Protein AF-A0A975DMG8-F1 (afdb_monomer_lite)

Structure (mmCIF, N/CA/C/O backbone):
data_AF-A0A975DMG8-F1
#
_entry.id   AF-A0A975DMG8-F1
#
loop_
_atom_site.group_PDB
_atom_site.id
_atom_site.type_symbol
_atom_site.label_atom_id
_atom_site.label_alt_id
_atom_site.label_comp_id
_atom_site.label_asym_id
_atom_site.label_entity_id
_atom_site.label_seq_id
_atom_site.pdbx_PDB_ins_code
_atom_site.Cartn_x
_atom_site.Cartn_y
_atom_site.Cartn_z
_atom_site.occupancy
_atom_site.B_iso_or_equiv
_atom_site.auth_seq_id
_atom_site.auth_comp_id
_atom_site.auth_asym_id
_atom_site.auth_atom_id
_atom_site.pdbx_PDB_model_num
ATOM 1 N N . MET A 1 1 ? -19.035 12.990 14.690 1.00 68.75 1 MET A N 1
ATOM 2 C CA . MET A 1 1 ? -18.074 13.592 13.744 1.00 68.75 1 MET A CA 1
ATOM 3 C C . MET A 1 1 ? -16.748 12.873 13.895 1.00 68.75 1 MET A C 1
ATOM 5 O O . MET A 1 1 ? -16.087 13.055 14.914 1.00 68.75 1 MET A O 1
ATOM 9 N N . VAL A 1 2 ? -16.403 12.031 12.921 1.00 85.56 2 VAL A N 1
ATOM 10 C CA . VAL A 1 2 ? -15.092 11.372 12.840 1.00 85.56 2 VAL A CA 1
ATOM 11 C C . VAL A 1 2 ? -14.026 12.427 12.537 1.00 85.56 2 VAL A C 1
ATOM 13 O O . VAL A 1 2 ? -14.231 13.295 11.691 1.00 85.56 2 VAL A O 1
ATOM 16 N N . LYS A 1 3 ? -12.895 12.379 13.245 1.00 90.50 3 LYS A N 1
ATOM 17 C CA . LYS A 1 3 ? -11.729 13.229 12.977 1.00 90.50 3 LYS A CA 1
ATOM 18 C C . LYS A 1 3 ? -10.573 12.346 12.541 1.00 90.50 3 LYS A C 1
ATOM 20 O O . LYS A 1 3 ? -10.262 11.364 13.208 1.00 90.50 3 LYS A O 1
ATOM 25 N N . LEU A 1 4 ? -9.938 12.707 11.434 1.00 91.50 4 LEU A N 1
ATOM 26 C CA .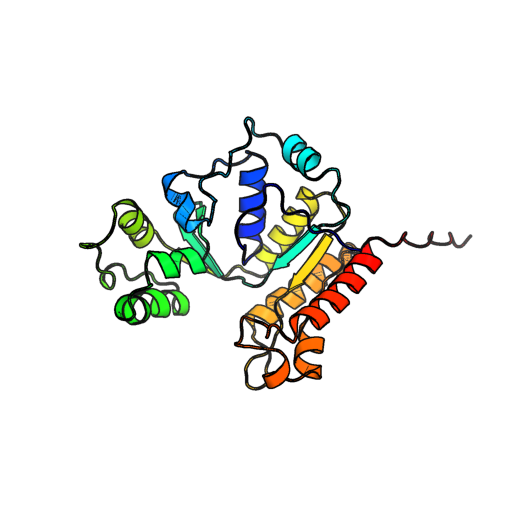 LEU A 1 4 ? -8.783 11.984 10.926 1.00 91.50 4 LEU A CA 1
ATOM 27 C C . LEU A 1 4 ? -7.541 12.328 11.758 1.00 91.50 4 LEU A C 1
ATOM 29 O O . LEU A 1 4 ? -7.208 13.500 11.924 1.00 91.50 4 LEU A O 1
ATOM 33 N N . ASN A 1 5 ? -6.846 11.304 12.250 1.00 91.00 5 ASN A N 1
ATOM 34 C CA . ASN A 1 5 ? -5.568 11.445 12.938 1.00 91.00 5 ASN A CA 1
ATOM 35 C C . ASN A 1 5 ? -4.454 10.791 12.111 1.00 91.00 5 ASN A C 1
ATOM 37 O O . ASN A 1 5 ? -4.237 9.586 12.196 1.00 91.00 5 ASN A O 1
ATOM 41 N N . GLN A 1 6 ? -3.755 11.594 11.307 1.00 86.69 6 GLN A N 1
ATOM 42 C CA . GLN A 1 6 ? -2.641 11.124 10.475 1.00 86.69 6 GLN A CA 1
ATOM 43 C C . GLN A 1 6 ? -1.253 11.357 11.093 1.00 86.69 6 GLN A C 1
ATOM 45 O O . GLN A 1 6 ? -0.293 10.840 10.537 1.00 86.69 6 GLN A O 1
ATOM 50 N N . LYS A 1 7 ? -1.141 12.067 12.234 1.00 85.31 7 LYS A N 1
ATOM 51 C CA . LYS A 1 7 ? 0.108 12.467 12.934 1.00 85.31 7 LYS A CA 1
ATOM 52 C C . LYS A 1 7 ? 1.407 12.115 12.184 1.00 85.31 7 LYS A C 1
ATOM 54 O O . LYS A 1 7 ? 1.764 12.811 11.245 1.00 85.31 7 LYS A O 1
ATOM 59 N N . ASN A 1 8 ? 2.111 11.061 12.600 1.00 84.75 8 ASN A N 1
ATOM 60 C CA . ASN A 1 8 ? 3.416 10.679 12.051 1.00 84.75 8 ASN A CA 1
ATOM 61 C C . ASN A 1 8 ? 3.330 9.547 11.006 1.00 84.75 8 ASN A C 1
ATOM 63 O O . ASN A 1 8 ? 4.354 8.960 10.656 1.00 84.75 8 ASN A O 1
ATOM 67 N N . ILE A 1 9 ? 2.120 9.205 10.546 1.00 88.81 9 ILE A N 1
ATOM 68 C CA . ILE A 1 9 ? 1.895 8.276 9.431 1.00 88.81 9 ILE A CA 1
ATOM 69 C C . ILE A 1 9 ? 2.142 9.037 8.126 1.00 88.81 9 ILE A C 1
ATOM 71 O O . ILE A 1 9 ? 1.723 10.182 7.981 1.00 88.81 9 ILE A O 1
ATOM 75 N N . PHE A 1 10 ? 2.826 8.415 7.168 1.00 87.19 10 PHE A N 1
ATOM 76 C CA . PHE A 1 10 ? 3.222 9.068 5.920 1.00 87.19 10 PHE A CA 1
ATOM 77 C C . PHE A 1 10 ? 2.962 8.219 4.675 1.00 87.19 10 PHE A C 1
ATOM 79 O O . PHE A 1 10 ? 3.119 7.003 4.670 1.00 87.19 10 PHE A O 1
ATOM 86 N N . GLY A 1 11 ? 2.620 8.875 3.573 1.00 81.19 11 GLY A N 1
ATOM 87 C CA . GLY A 1 11 ? 2.353 8.199 2.308 1.00 81.19 11 GLY A CA 1
ATOM 88 C C . GLY A 1 11 ? 1.197 7.194 2.358 1.00 81.19 11 GLY A C 1
ATOM 89 O O . GLY A 1 11 ? 0.426 7.146 3.313 1.00 81.19 11 GLY A O 1
ATOM 90 N N . TYR A 1 12 ? 1.082 6.401 1.292 1.00 83.88 12 TYR A N 1
ATOM 91 C CA . TYR A 1 12 ? 0.020 5.413 1.107 1.00 83.88 12 TYR A CA 1
ATOM 92 C C . TYR A 1 12 ? 0.637 4.022 1.022 1.00 83.88 12 TYR A C 1
ATOM 94 O O . TYR A 1 12 ? 1.494 3.763 0.175 1.00 83.88 12 TYR A O 1
ATOM 102 N N . THR A 1 13 ? 0.235 3.136 1.923 1.00 89.81 13 THR A N 1
ATOM 103 C CA . THR A 1 13 ? 0.665 1.735 1.915 1.00 89.81 13 THR A CA 1
ATOM 104 C C . THR A 1 13 ? -0.344 0.899 1.138 1.00 89.81 13 THR A C 1
ATOM 106 O O . THR A 1 13 ? -1.532 1.205 1.146 1.00 89.81 13 THR A O 1
ATOM 109 N N . HIS A 1 14 ? 0.123 -0.135 0.436 1.00 90.81 14 HIS A N 1
ATOM 110 C CA . HIS A 1 14 ? -0.747 -0.928 -0.449 1.00 90.81 14 HIS A CA 1
ATOM 111 C C . HIS A 1 14 ? -1.004 -2.342 0.080 1.00 90.81 14 HIS A C 1
ATOM 113 O O . HIS A 1 14 ? -2.037 -2.943 -0.203 1.00 90.81 14 HIS A O 1
ATOM 119 N N . TYR A 1 15 ? -0.067 -2.907 0.840 1.00 93.94 15 TYR A N 1
ATOM 120 C CA . TYR A 1 15 ? -0.142 -4.283 1.333 1.00 93.94 15 TYR A CA 1
ATOM 121 C C . TYR A 1 15 ? 0.280 -4.384 2.797 1.00 93.94 15 TYR A C 1
ATOM 123 O O . TYR A 1 15 ? 0.986 -3.528 3.334 1.00 93.94 15 TYR A O 1
ATOM 131 N N . ALA A 1 16 ? -0.124 -5.475 3.451 1.00 96.06 16 ALA A N 1
ATOM 132 C CA . ALA A 1 16 ? 0.001 -5.631 4.900 1.00 96.06 16 ALA A CA 1
ATOM 133 C C . ALA A 1 16 ? 1.449 -5.513 5.416 1.00 96.06 16 ALA A C 1
ATOM 135 O O . ALA A 1 16 ? 1.688 -4.948 6.484 1.00 96.06 16 ALA A O 1
ATOM 136 N N . LYS A 1 17 ? 2.445 -6.000 4.663 1.00 96.12 17 LYS A N 1
ATOM 137 C CA . LYS A 1 17 ? 3.851 -5.855 5.075 1.00 96.12 17 LYS A CA 1
ATOM 138 C C . LYS A 1 17 ? 4.358 -4.416 4.998 1.00 96.12 17 LYS A C 1
ATOM 140 O O . LYS A 1 17 ? 5.181 -4.037 5.825 1.00 96.12 17 LYS A O 1
ATOM 145 N N . GLU A 1 18 ? 3.888 -3.630 4.032 1.00 95.69 18 GLU A N 1
ATOM 146 C CA . GLU A 1 18 ? 4.220 -2.206 3.911 1.00 95.69 18 GLU A CA 1
ATOM 147 C C . GLU A 1 18 ? 3.684 -1.417 5.111 1.00 95.69 18 GLU A C 1
ATOM 149 O O . GLU A 1 18 ? 4.422 -0.638 5.715 1.00 95.69 18 GLU A O 1
ATOM 154 N N . ILE A 1 19 ? 2.440 -1.704 5.512 1.00 95.69 19 ILE A N 1
ATOM 155 C CA . ILE A 1 19 ? 1.804 -1.157 6.721 1.00 95.69 19 ILE A CA 1
ATOM 156 C C . ILE A 1 19 ? 2.650 -1.482 7.953 1.00 95.69 19 ILE A C 1
ATOM 158 O O . ILE A 1 19 ? 3.040 -0.596 8.712 1.00 95.69 19 ILE A O 1
ATOM 162 N N . TYR A 1 20 ? 3.000 -2.759 8.133 1.00 95.81 20 TYR A N 1
ATOM 163 C CA . TYR A 1 20 ? 3.804 -3.168 9.279 1.00 95.81 20 TYR A CA 1
ATOM 164 C C . TYR A 1 20 ? 5.212 -2.554 9.248 1.00 95.81 20 TYR A C 1
ATOM 166 O O . TYR A 1 20 ? 5.722 -2.132 10.280 1.00 95.81 20 TYR A O 1
ATOM 174 N N . GLN A 1 21 ? 5.841 -2.434 8.075 1.00 95.81 21 GLN A N 1
ATOM 175 C CA . GLN A 1 21 ? 7.121 -1.736 7.939 1.00 95.81 21 GLN A CA 1
ATOM 176 C C . GLN A 1 21 ? 7.013 -0.274 8.386 1.00 95.81 21 GLN A C 1
ATOM 178 O O . GLN A 1 21 ? 7.898 0.209 9.091 1.00 95.81 21 GLN A O 1
ATOM 183 N N . GLN A 1 22 ? 5.938 0.419 8.015 1.00 94.44 22 GLN A N 1
ATOM 184 C CA . GLN A 1 22 ? 5.704 1.783 8.467 1.00 94.44 22 GLN A CA 1
ATOM 185 C C . GLN A 1 22 ? 5.569 1.866 9.990 1.00 94.44 22 GLN A C 1
ATOM 187 O O . GLN A 1 22 ? 6.144 2.764 10.598 1.00 94.44 22 GLN A O 1
ATOM 192 N N . PHE A 1 23 ? 4.898 0.911 10.631 1.00 93.31 23 PHE A N 1
ATOM 193 C CA . PHE A 1 23 ? 4.837 0.852 12.093 1.00 93.31 23 PHE A CA 1
ATOM 194 C C . PHE A 1 23 ? 6.219 0.706 12.735 1.00 93.31 23 PHE A C 1
ATOM 196 O O . PHE A 1 23 ? 6.506 1.342 13.750 1.00 93.31 23 PHE A O 1
ATOM 203 N N . LEU A 1 24 ? 7.112 -0.073 12.120 1.00 93.44 24 LEU A N 1
ATOM 204 C CA . LEU A 1 24 ? 8.497 -0.189 12.580 1.00 93.44 24 LEU A CA 1
ATOM 205 C C . LEU A 1 24 ? 9.283 1.117 12.396 1.00 93.44 24 LEU A C 1
ATOM 207 O O . LEU A 1 24 ? 10.107 1.447 13.243 1.00 93.44 24 LEU A O 1
ATOM 211 N N . PHE A 1 25 ? 9.016 1.875 11.330 1.00 94.06 25 PHE A N 1
ATOM 212 C CA . PHE A 1 25 ? 9.622 3.192 11.119 1.00 94.06 25 PHE A CA 1
ATOM 213 C C . PHE A 1 25 ? 9.123 4.227 12.131 1.00 94.06 25 PHE A C 1
ATOM 215 O O . PHE A 1 25 ? 9.921 4.949 12.723 1.00 94.06 25 PHE A O 1
ATOM 222 N N . VAL A 1 26 ? 7.811 4.276 12.370 1.00 92.19 26 VAL A N 1
ATOM 223 C CA . VAL A 1 26 ? 7.183 5.243 13.284 1.00 92.19 26 VAL A CA 1
ATOM 224 C C . VAL A 1 26 ? 7.492 4.933 14.750 1.00 92.19 26 VAL A C 1
ATOM 226 O O . VAL A 1 26 ? 7.586 5.856 15.552 1.00 92.19 26 VAL A O 1
ATOM 229 N N . SER A 1 27 ? 7.688 3.661 15.108 1.00 92.00 27 SER A N 1
ATOM 230 C CA . SER A 1 27 ? 8.136 3.265 16.455 1.00 92.00 27 SER A CA 1
ATOM 231 C C . SER A 1 27 ? 9.655 3.331 16.648 1.00 92.00 27 SER A C 1
ATOM 233 O O . SER A 1 27 ? 10.134 3.120 17.756 1.00 92.00 27 SER A O 1
ATOM 235 N N . GLY A 1 28 ? 10.432 3.564 15.585 1.00 92.00 28 GLY A N 1
ATOM 236 C CA . GLY A 1 28 ? 11.897 3.573 15.636 1.00 92.00 28 GLY A CA 1
ATOM 237 C C . GLY A 1 28 ? 12.532 2.184 15.698 1.00 92.00 28 GLY A C 1
ATOM 238 O O . GLY A 1 28 ? 13.749 2.070 15.575 1.00 92.00 28 GLY A O 1
ATOM 239 N N . ALA A 1 29 ? 11.729 1.117 15.803 1.00 92.56 29 ALA A N 1
ATOM 240 C CA . ALA A 1 29 ? 12.187 -0.274 15.775 1.00 92.56 29 ALA A CA 1
ATOM 241 C C . ALA A 1 29 ? 12.962 -0.625 14.493 1.00 92.56 29 ALA A C 1
ATOM 243 O O . ALA A 1 29 ? 13.724 -1.594 14.456 1.00 92.56 29 ALA A O 1
ATOM 244 N N . ARG A 1 30 ? 12.774 0.161 13.430 1.00 92.56 30 ARG A N 1
ATOM 245 C CA . ARG A 1 30 ? 13.578 0.109 12.216 1.00 92.56 30 ARG A CA 1
ATOM 246 C C . ARG A 1 30 ? 13.910 1.531 11.751 1.00 92.56 30 ARG A C 1
ATOM 248 O O . ARG A 1 30 ? 12.996 2.341 11.639 1.00 92.56 30 ARG A O 1
ATOM 255 N N . PRO A 1 31 ? 15.169 1.843 11.401 1.00 92.44 31 PRO A N 1
ATOM 256 C CA . PRO A 1 31 ? 15.496 3.135 10.811 1.00 92.44 31 PRO A CA 1
ATOM 257 C C . PRO A 1 31 ? 14.988 3.223 9.366 1.00 92.44 31 PRO A C 1
ATOM 259 O O . PRO A 1 31 ? 15.061 2.249 8.608 1.00 92.44 31 PRO A O 1
ATOM 262 N N . VAL A 1 32 ? 14.525 4.410 8.969 1.00 93.69 32 VAL A N 1
ATOM 263 C CA . VAL A 1 32 ? 14.234 4.737 7.567 1.00 93.69 32 VAL A CA 1
ATOM 264 C C . VAL A 1 32 ? 15.556 5.044 6.857 1.00 93.69 32 VAL A C 1
ATOM 266 O O . VAL A 1 32 ? 16.252 5.974 7.264 1.00 93.69 32 VAL A O 1
ATOM 269 N N . PRO A 1 33 ? 15.939 4.313 5.795 1.00 94.31 33 PRO A N 1
ATOM 270 C CA . PRO A 1 33 ? 17.152 4.641 5.056 1.00 94.31 33 PRO A CA 1
ATOM 271 C C . PRO A 1 33 ? 16.971 5.963 4.304 1.00 94.31 33 PRO A C 1
ATOM 273 O O . PRO A 1 33 ? 16.147 6.039 3.395 1.00 94.31 33 PRO A O 1
ATOM 276 N N . GLU A 1 34 ? 17.761 6.983 4.649 1.00 93.50 34 GLU A N 1
ATOM 277 C CA . GLU A 1 34 ? 17.594 8.358 4.144 1.00 93.50 34 GLU A CA 1
ATOM 278 C C . GLU A 1 34 ? 17.522 8.422 2.610 1.00 93.50 34 GLU A C 1
ATOM 280 O O . GLU A 1 34 ? 16.590 8.977 2.035 1.00 93.50 34 GLU A O 1
ATOM 285 N N . ARG A 1 35 ? 18.443 7.729 1.931 1.00 95.44 35 ARG A N 1
ATOM 286 C CA . ARG A 1 35 ? 18.494 7.656 0.462 1.00 95.44 35 ARG A CA 1
ATOM 287 C C . ARG A 1 35 ? 17.271 6.997 -0.189 1.00 95.44 35 ARG A C 1
ATOM 289 O O . ARG A 1 35 ? 17.069 7.156 -1.383 1.00 95.44 35 ARG A O 1
ATOM 296 N N . LEU A 1 36 ? 16.488 6.219 0.564 1.00 96.44 36 LEU A N 1
ATOM 297 C CA . LEU A 1 36 ? 15.292 5.534 0.064 1.00 96.44 36 LEU A CA 1
ATOM 298 C C . LEU A 1 36 ? 13.996 6.281 0.397 1.00 96.44 36 LEU A C 1
ATOM 300 O O . LEU A 1 36 ? 12.931 5.847 -0.035 1.00 96.44 36 LEU A O 1
ATOM 304 N N . ARG A 1 37 ? 14.051 7.405 1.123 1.00 95.31 37 ARG A N 1
ATOM 305 C CA . ARG A 1 37 ? 12.860 8.197 1.478 1.00 95.31 37 ARG A CA 1
ATOM 306 C C . ARG A 1 37 ? 11.963 8.544 0.283 1.00 95.31 37 ARG A C 1
ATOM 308 O O . ARG A 1 37 ? 10.752 8.379 0.436 1.00 95.31 37 ARG A O 1
ATOM 315 N N . PRO A 1 38 ? 12.489 8.905 -0.908 1.00 94.88 38 PRO A N 1
ATOM 316 C CA . PRO A 1 38 ? 11.650 9.148 -2.085 1.00 94.88 38 PRO A CA 1
ATOM 317 C C . PRO A 1 38 ? 10.831 7.926 -2.530 1.00 94.88 38 PRO A C 1
ATOM 319 O O . PRO A 1 38 ? 9.682 8.070 -2.948 1.00 94.88 38 PRO A O 1
ATOM 322 N N . PHE A 1 39 ? 11.393 6.719 -2.399 1.00 96.31 39 PHE A N 1
ATOM 323 C CA . PHE A 1 39 ? 10.738 5.450 -2.741 1.00 96.31 39 PHE A CA 1
ATOM 324 C C . PHE A 1 39 ? 9.742 4.968 -1.678 1.00 96.31 39 PHE A C 1
ATOM 326 O O . PHE A 1 39 ? 8.903 4.114 -1.952 1.00 96.31 39 PHE A O 1
ATOM 333 N N . LEU A 1 40 ? 9.850 5.498 -0.460 1.00 95.25 40 LEU A N 1
ATOM 334 C CA . LEU A 1 40 ? 8.984 5.193 0.681 1.00 95.25 40 LEU A CA 1
ATOM 335 C C . LEU A 1 40 ? 7.905 6.267 0.906 1.00 95.25 40 LEU A C 1
ATOM 337 O O . LEU A 1 40 ? 7.115 6.138 1.838 1.00 95.25 40 LEU A O 1
ATOM 341 N N . ASN A 1 41 ? 7.910 7.333 0.091 1.00 93.69 41 ASN A N 1
ATOM 342 C CA . ASN A 1 41 ? 7.092 8.539 0.254 1.00 93.69 41 ASN A CA 1
ATOM 343 C C . ASN A 1 41 ? 7.172 9.126 1.670 1.00 93.69 41 ASN A C 1
ATOM 345 O O . ASN A 1 41 ? 6.166 9.506 2.267 1.00 93.69 41 ASN A O 1
ATOM 349 N N . VAL A 1 42 ? 8.385 9.155 2.227 1.00 93.69 42 VAL A N 1
ATOM 350 C CA . VAL A 1 42 ? 8.654 9.773 3.527 1.00 93.69 42 VAL A CA 1
ATOM 351 C C . VAL A 1 42 ? 8.874 11.273 3.290 1.00 93.69 42 VAL A C 1
ATOM 353 O O . VAL A 1 42 ? 9.841 11.624 2.605 1.00 93.69 42 VAL A O 1
ATOM 356 N N . PRO A 1 43 ? 8.042 12.170 3.854 1.00 90.50 43 PRO A N 1
ATOM 357 C CA . PRO A 1 43 ? 8.200 13.612 3.706 1.00 90.50 43 PRO A CA 1
ATOM 358 C C . PRO A 1 43 ? 9.575 14.090 4.174 1.00 90.50 43 PRO A C 1
ATOM 360 O O . PRO A 1 43 ? 10.141 13.543 5.123 1.00 90.50 43 PRO A O 1
ATOM 363 N N . SER A 1 44 ? 10.109 15.142 3.554 1.00 89.25 44 SER A N 1
ATOM 364 C CA . SER A 1 44 ? 11.406 15.719 3.941 1.00 89.25 44 SER A CA 1
ATOM 365 C C . SER A 1 44 ? 11.410 16.274 5.370 1.00 89.25 44 SER A C 1
ATOM 367 O O . SER A 1 44 ? 12.438 16.246 6.036 1.00 89.25 44 SER A O 1
ATOM 369 N N . ASN A 1 45 ? 10.255 16.725 5.864 1.00 88.50 45 ASN A N 1
ATOM 370 C CA . ASN A 1 45 ? 10.060 17.207 7.230 1.00 88.50 45 ASN A CA 1
ATOM 371 C C . ASN A 1 45 ? 9.684 16.101 8.233 1.00 88.50 45 ASN A C 1
ATOM 373 O O . ASN A 1 45 ? 9.452 16.410 9.400 1.00 88.50 45 ASN A O 1
ATOM 377 N N . TRP A 1 46 ? 9.593 14.835 7.808 1.00 91.50 46 TRP A N 1
ATOM 378 C CA . TRP A 1 46 ? 9.361 13.728 8.734 1.00 91.50 46 TRP A CA 1
ATOM 379 C C . TRP A 1 46 ? 10.594 13.516 9.614 1.00 91.50 46 TRP A C 1
ATOM 381 O O . TRP A 1 46 ? 11.723 13.438 9.115 1.00 91.50 46 TRP A O 1
ATOM 391 N N . VAL A 1 47 ? 10.372 13.406 10.919 1.00 84.31 47 VAL A N 1
ATOM 392 C CA . VAL A 1 47 ? 11.432 13.243 11.912 1.00 84.31 47 VAL A CA 1
ATOM 393 C C . VAL A 1 47 ? 11.338 11.839 12.486 1.00 84.31 47 VAL A C 1
ATOM 395 O O . VAL A 1 47 ? 10.277 11.414 12.948 1.00 84.31 47 VAL A O 1
ATOM 398 N N . ALA A 1 48 ? 12.460 11.122 12.441 1.00 84.31 48 ALA A N 1
ATOM 399 C CA . ALA A 1 48 ? 12.554 9.814 13.063 1.00 84.31 48 ALA A CA 1
ATOM 400 C C . ALA A 1 48 ? 12.355 9.936 14.580 1.00 84.31 48 ALA A C 1
ATOM 402 O O . ALA A 1 48 ? 12.827 10.908 15.179 1.00 84.31 48 ALA A O 1
ATOM 403 N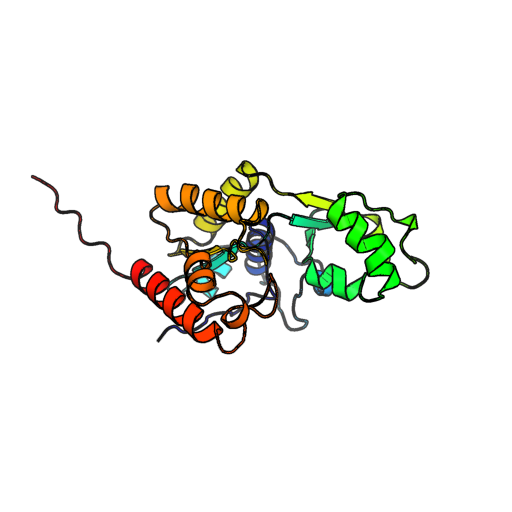 N . PRO A 1 49 ? 11.684 8.965 15.217 1.00 84.94 49 PRO A N 1
ATOM 404 C CA . PRO A 1 49 ? 11.619 8.931 16.668 1.00 84.94 49 PRO A CA 1
ATOM 405 C C . PRO A 1 49 ? 13.042 8.834 17.250 1.00 84.94 49 PRO A C 1
ATOM 407 O O . PRO A 1 49 ? 13.903 8.178 16.656 1.00 84.94 49 PRO A O 1
ATOM 410 N N . PRO A 1 50 ? 13.307 9.495 18.39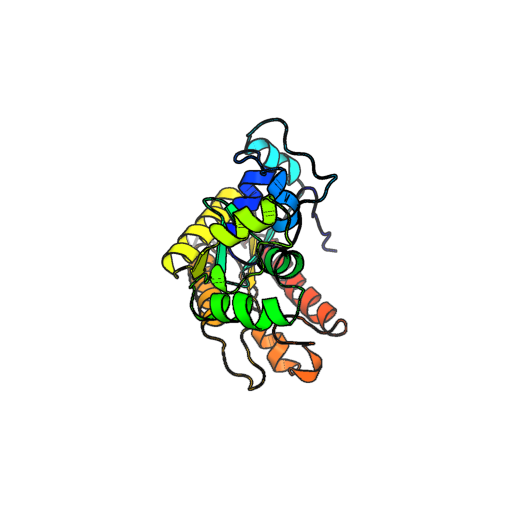0 1.00 76.69 50 PRO A N 1
ATOM 411 C CA . PRO A 1 50 ? 14.649 9.578 18.965 1.00 76.69 50 PRO A CA 1
ATOM 412 C C . PRO A 1 50 ? 15.170 8.219 19.446 1.00 76.69 50 PRO A C 1
ATOM 414 O O . PRO A 1 50 ? 16.371 7.970 19.389 1.00 76.69 50 PRO A O 1
ATOM 417 N N . GLU A 1 51 ? 14.270 7.338 19.886 1.00 81.25 51 GLU A N 1
ATOM 418 C CA . GLU A 1 51 ? 14.586 6.007 20.397 1.00 81.25 51 GLU A CA 1
ATOM 419 C C . GLU A 1 51 ? 13.578 4.977 19.874 1.00 81.25 51 GLU A C 1
ATOM 421 O O . GLU A 1 51 ? 12.435 5.301 19.536 1.00 81.25 51 GLU A O 1
ATOM 426 N N . ALA A 1 52 ? 14.023 3.724 19.790 1.00 82.38 52 ALA A N 1
ATOM 427 C CA . ALA A 1 52 ? 13.237 2.598 19.308 1.00 82.38 52 ALA A CA 1
ATOM 428 C C . ALA A 1 52 ? 12.313 2.051 20.407 1.00 82.38 52 ALA A C 1
ATOM 430 O O . ALA A 1 52 ? 12.526 0.948 20.912 1.00 82.38 52 ALA A O 1
ATOM 431 N N . GLU A 1 53 ? 11.287 2.814 20.777 1.00 83.88 53 GLU A N 1
ATOM 432 C CA . GLU A 1 53 ? 10.329 2.400 21.799 1.00 83.88 53 GLU A CA 1
ATOM 433 C C . GLU A 1 53 ? 8.907 2.255 21.249 1.00 83.88 53 GLU A C 1
ATOM 435 O O . GLU A 1 53 ? 8.284 3.208 20.783 1.00 83.88 53 GLU A O 1
ATOM 440 N N . LEU A 1 54 ? 8.326 1.059 21.383 1.00 86.12 54 LEU A N 1
ATOM 441 C CA . LEU A 1 54 ? 6.923 0.816 21.027 1.00 86.12 54 LEU A CA 1
ATOM 442 C C . LEU A 1 54 ? 5.956 1.710 21.833 1.00 86.12 54 LEU A C 1
ATOM 444 O O . LEU A 1 54 ? 4.921 2.135 21.317 1.00 86.12 54 LEU A O 1
ATOM 448 N N . SER A 1 55 ? 6.322 2.055 23.072 1.00 87.50 55 SER A N 1
ATOM 449 C CA . SER A 1 55 ? 5.605 3.014 23.925 1.00 87.50 55 SER A CA 1
ATOM 450 C C . SER A 1 55 ? 5.403 4.365 23.224 1.00 87.50 55 SER A C 1
ATOM 452 O O . SER A 1 55 ? 4.331 4.957 23.349 1.00 87.50 55 SER A O 1
ATOM 454 N N . HIS A 1 56 ? 6.380 4.819 22.428 1.00 86.38 56 HIS A N 1
ATOM 455 C CA . HIS A 1 56 ? 6.309 6.064 21.669 1.00 86.38 56 HIS A CA 1
ATOM 456 C C . HIS A 1 56 ? 5.174 6.030 20.643 1.00 86.38 56 HIS A C 1
ATOM 458 O O . HIS A 1 56 ? 4.394 6.978 20.553 1.00 86.38 56 HIS A O 1
ATOM 464 N N . PHE A 1 57 ? 5.034 4.919 19.910 1.00 90.81 57 PHE A N 1
ATOM 465 C CA . PHE A 1 57 ? 3.931 4.737 18.967 1.00 90.81 57 PHE A CA 1
ATOM 466 C C . PHE A 1 57 ? 2.580 4.812 19.690 1.00 90.81 57 PHE A C 1
ATOM 468 O O . PHE A 1 57 ? 1.699 5.575 19.292 1.00 90.81 57 PHE A O 1
ATOM 475 N N . HIS A 1 58 ? 2.416 4.073 20.790 1.00 91.25 58 HIS A N 1
ATOM 476 C CA . HIS A 1 58 ? 1.155 4.078 21.537 1.00 91.25 58 HIS A CA 1
ATOM 477 C C . HIS A 1 58 ? 0.844 5.440 22.169 1.00 91.25 58 HIS A C 1
ATOM 479 O O . HIS A 1 58 ? -0.317 5.849 22.184 1.00 91.25 58 HIS A O 1
ATOM 485 N N . ALA A 1 59 ? 1.857 6.173 22.637 1.00 90.62 59 ALA A N 1
ATOM 486 C CA . ALA A 1 59 ? 1.696 7.530 23.147 1.00 90.62 59 ALA A CA 1
ATOM 487 C C . ALA A 1 59 ? 1.245 8.499 22.042 1.00 90.62 59 ALA A C 1
ATOM 489 O O . ALA A 1 59 ? 0.310 9.280 22.249 1.00 90.62 59 ALA A O 1
ATOM 490 N N . LEU A 1 60 ? 1.850 8.406 20.851 1.00 90.81 60 LEU A N 1
ATOM 491 C CA . LEU A 1 60 ? 1.515 9.234 19.691 1.00 90.81 60 LEU A CA 1
ATOM 492 C C . LEU A 1 60 ? 0.044 9.077 19.273 1.00 90.81 60 LEU A C 1
ATOM 494 O O . LEU A 1 60 ? -0.608 10.064 18.924 1.00 90.81 60 LEU A O 1
ATOM 498 N N . PHE A 1 61 ? -0.487 7.857 19.357 1.00 93.38 61 PHE A N 1
ATOM 499 C CA . PHE A 1 61 ? -1.874 7.529 19.015 1.00 93.38 61 PHE A CA 1
ATOM 500 C C . PHE A 1 61 ? -2.757 7.284 20.246 1.00 93.38 61 PHE A C 1
ATOM 502 O O . PHE A 1 61 ? -3.778 6.603 20.150 1.00 93.38 61 PHE A O 1
ATOM 509 N N . SER A 1 62 ? -2.399 7.825 21.413 1.00 93.75 62 SER A N 1
ATOM 510 C CA . SER A 1 62 ? -3.142 7.613 22.667 1.00 93.75 62 SER A CA 1
ATOM 511 C C . SER A 1 62 ? -4.595 8.094 22.585 1.00 93.75 62 SER A C 1
ATOM 513 O O . SER A 1 62 ? -5.494 7.386 23.033 1.00 93.75 62 SER A O 1
ATOM 515 N N . ASP A 1 63 ? -4.820 9.210 21.896 1.00 93.75 63 ASP A N 1
ATOM 516 C CA . ASP A 1 63 ? -6.111 9.842 21.590 1.00 93.75 63 ASP A CA 1
ATOM 517 C C . ASP A 1 63 ? -6.852 9.236 20.384 1.00 93.75 63 ASP A C 1
ATOM 519 O O . ASP A 1 63 ? -7.878 9.756 19.961 1.00 93.75 63 ASP A O 1
ATOM 523 N N . THR A 1 64 ? -6.324 8.165 19.787 1.00 95.31 64 THR A N 1
ATOM 524 C CA . THR A 1 64 ? -6.964 7.482 18.652 1.00 95.31 64 THR A CA 1
ATOM 525 C C . THR A 1 64 ? -7.918 6.408 19.152 1.00 95.31 64 THR A C 1
ATOM 527 O O . THR A 1 64 ? -7.479 5.461 19.805 1.00 95.31 64 THR A O 1
ATOM 530 N N . ASP A 1 65 ? -9.201 6.528 18.823 1.00 95.31 65 ASP A N 1
ATOM 531 C CA . ASP A 1 65 ? -10.231 5.571 19.252 1.00 95.31 65 ASP A CA 1
ATOM 532 C C . ASP A 1 65 ? -10.248 4.293 18.398 1.00 95.31 65 ASP A C 1
ATOM 534 O O . ASP A 1 65 ? -10.516 3.200 18.893 1.00 95.31 65 ASP A O 1
ATOM 538 N N . VAL A 1 66 ? -9.951 4.425 17.102 1.00 95.44 66 VAL A N 1
ATOM 539 C CA . VAL A 1 66 ? -9.979 3.335 16.120 1.00 95.44 66 VAL A CA 1
ATOM 540 C C . VAL A 1 66 ? -8.928 3.566 15.038 1.00 95.44 66 VAL A C 1
ATOM 542 O O . VAL A 1 66 ? -8.717 4.695 14.597 1.00 95.44 66 VAL A O 1
ATOM 545 N N . PHE A 1 67 ? -8.295 2.491 14.576 1.00 95.81 67 PHE A N 1
ATOM 546 C CA . PHE A 1 67 ? -7.467 2.506 13.373 1.00 95.81 67 PHE A CA 1
ATOM 547 C C . PHE A 1 67 ? -8.258 2.014 12.164 1.00 95.81 67 PHE A C 1
ATOM 549 O O . PHE A 1 67 ? -8.928 0.985 12.226 1.00 95.81 67 PHE A O 1
ATOM 556 N N . VAL A 1 68 ? -8.125 2.717 11.043 1.00 95.69 68 VAL A N 1
ATOM 557 C CA . VAL A 1 68 ? -8.594 2.248 9.737 1.00 95.69 68 VAL A CA 1
ATOM 558 C C . VAL A 1 68 ? -7.371 1.789 8.955 1.00 95.69 68 VAL A C 1
ATOM 560 O O . VAL A 1 68 ? -6.440 2.567 8.760 1.00 95.69 68 VAL A O 1
ATOM 563 N N . VAL A 1 69 ? -7.347 0.517 8.562 1.00 96.44 69 VAL A N 1
ATOM 564 C CA . VAL A 1 69 ? -6.187 -0.108 7.917 1.00 96.44 69 VAL A CA 1
ATOM 565 C C . VAL A 1 69 ? -6.604 -0.675 6.571 1.00 96.44 69 VAL A C 1
ATOM 567 O O . VAL A 1 69 ? -7.318 -1.674 6.512 1.00 96.44 69 VAL A O 1
ATOM 570 N N . GLU A 1 70 ? -6.143 -0.058 5.490 1.00 96.19 70 GLU A N 1
ATOM 571 C CA . GLU A 1 70 ? -6.417 -0.530 4.135 1.00 96.19 70 GLU A CA 1
ATOM 572 C C . GLU A 1 70 ? -5.386 -1.570 3.682 1.00 96.19 70 GLU A C 1
ATOM 574 O O . GLU A 1 70 ? -4.182 -1.366 3.814 1.00 96.19 70 GLU A O 1
ATOM 579 N N . VAL A 1 71 ? -5.857 -2.682 3.116 1.00 97.12 71 VAL A N 1
ATOM 580 C CA . VAL A 1 71 ? -5.034 -3.648 2.381 1.00 97.12 71 VAL A CA 1
ATOM 581 C C . VAL A 1 71 ? -5.631 -3.796 0.984 1.00 97.12 71 VAL A C 1
ATOM 583 O O . VAL A 1 71 ? -6.719 -4.348 0.825 1.00 97.12 71 VAL A O 1
ATOM 586 N N . SER A 1 72 ? -4.925 -3.306 -0.033 1.00 94.25 72 SER A N 1
ATOM 587 C CA . SER A 1 72 ? -5.422 -3.212 -1.415 1.00 94.25 72 SER A CA 1
ATOM 588 C C . SER A 1 72 ? -4.604 -4.015 -2.429 1.00 94.25 72 SER A C 1
ATOM 590 O O . SER A 1 72 ? -5.013 -4.168 -3.580 1.00 94.25 72 SER A O 1
ATOM 592 N N . SER A 1 73 ? -3.473 -4.583 -2.007 1.00 95.19 73 SER A N 1
ATOM 593 C CA . SER A 1 73 ? -2.571 -5.370 -2.842 1.00 95.19 73 SER A CA 1
ATOM 594 C C . SER A 1 73 ? -1.928 -6.523 -2.065 1.00 95.19 73 SER A C 1
ATOM 596 O O . SER A 1 73 ? -1.843 -6.513 -0.837 1.00 95.19 73 SER A O 1
ATOM 598 N N . ILE A 1 74 ? -1.440 -7.513 -2.811 1.00 95.94 74 ILE A N 1
ATOM 599 C CA . ILE A 1 74 ? -0.524 -8.572 -2.351 1.00 95.94 74 ILE A CA 1
ATOM 600 C C . ILE A 1 74 ? 0.843 -8.478 -3.039 1.00 95.94 74 ILE A C 1
ATOM 602 O O . ILE A 1 74 ? 1.717 -9.308 -2.805 1.00 95.94 74 ILE A O 1
ATOM 606 N N . ARG A 1 75 ? 1.025 -7.510 -3.940 1.00 95.19 75 ARG A N 1
ATOM 607 C CA . ARG A 1 75 ? 2.251 -7.356 -4.716 1.00 95.19 75 ARG A CA 1
ATOM 608 C C . ARG A 1 75 ? 3.276 -6.571 -3.919 1.00 95.19 75 ARG A C 1
ATOM 610 O O . ARG A 1 75 ? 3.092 -5.387 -3.655 1.00 95.19 75 ARG A O 1
ATOM 617 N N . GLU A 1 76 ? 4.375 -7.232 -3.601 1.00 95.88 76 GLU A N 1
ATOM 618 C CA . GLU A 1 76 ? 5.509 -6.656 -2.900 1.00 95.88 76 GLU A CA 1
ATOM 619 C C . GLU A 1 76 ? 6.538 -6.145 -3.907 1.00 95.88 76 GLU A C 1
ATOM 621 O O . GLU A 1 76 ? 6.935 -6.870 -4.824 1.00 95.88 76 GLU A O 1
ATOM 626 N N . VAL A 1 77 ? 7.008 -4.916 -3.697 1.00 96.75 77 VAL A N 1
ATOM 627 C CA . VAL A 1 77 ? 8.157 -4.355 -4.411 1.00 96.75 77 VAL A CA 1
ATOM 628 C C . VAL A 1 77 ? 9.302 -4.254 -3.417 1.00 96.75 77 VAL A C 1
ATOM 630 O O . VAL A 1 77 ? 9.289 -3.443 -2.494 1.00 96.75 77 VAL A O 1
ATOM 633 N N . VAL A 1 78 ? 10.277 -5.142 -3.562 1.00 97.31 78 VAL A N 1
ATOM 634 C CA . VAL A 1 78 ? 11.304 -5.385 -2.552 1.00 97.31 78 VAL A CA 1
ATOM 635 C C . VAL A 1 78 ? 12.652 -4.912 -3.068 1.00 97.31 78 VAL A C 1
ATOM 637 O O . VAL A 1 78 ? 13.121 -5.352 -4.114 1.00 97.31 78 VAL A O 1
ATOM 640 N N . PHE A 1 79 ? 13.311 -4.060 -2.294 1.00 97.50 79 PHE A N 1
ATOM 641 C CA . PHE A 1 79 ? 14.708 -3.703 -2.475 1.00 97.50 79 PHE A CA 1
ATOM 642 C C . PHE A 1 79 ? 15.509 -4.198 -1.272 1.00 97.50 79 PHE A C 1
ATOM 644 O O . PHE A 1 79 ? 15.429 -3.643 -0.171 1.00 97.50 79 PHE A O 1
ATOM 651 N N . LYS A 1 80 ? 16.293 -5.263 -1.472 1.00 95.38 80 LYS A N 1
ATOM 652 C CA . LYS A 1 80 ? 17.017 -5.957 -0.394 1.00 95.38 80 LYS A CA 1
ATOM 653 C C . LYS A 1 80 ? 16.046 -6.386 0.719 1.00 95.38 80 LYS A C 1
ATOM 655 O O . LYS A 1 80 ? 15.261 -7.305 0.523 1.00 95.38 80 LYS A O 1
ATOM 660 N N . SER A 1 81 ? 16.078 -5.733 1.881 1.00 94.81 81 SER A N 1
ATOM 661 C CA . SER A 1 81 ? 15.168 -6.003 3.004 1.00 94.81 81 SER A CA 1
ATOM 662 C C . SER A 1 81 ? 14.069 -4.947 3.175 1.00 94.81 81 SER A C 1
ATOM 664 O O . SER A 1 81 ? 13.284 -5.038 4.122 1.00 94.81 81 SER A O 1
ATOM 666 N N . ILE A 1 82 ? 14.034 -3.918 2.327 1.00 97.06 82 ILE A N 1
ATOM 667 C CA . ILE A 1 82 ? 13.109 -2.783 2.404 1.00 97.06 82 ILE A CA 1
ATOM 668 C C . ILE A 1 82 ? 11.998 -2.971 1.374 1.00 97.06 82 ILE A C 1
ATOM 670 O O . ILE A 1 82 ? 12.249 -3.319 0.223 1.00 97.06 82 ILE A O 1
ATOM 674 N N . LEU A 1 83 ? 10.771 -2.719 1.803 1.00 97.00 83 LEU A N 1
ATOM 675 C CA . LEU A 1 83 ? 9.585 -2.695 0.962 1.00 97.00 83 LEU A CA 1
ATOM 676 C C . LEU A 1 83 ? 9.404 -1.275 0.427 1.00 97.00 83 LEU A C 1
ATOM 678 O O . LEU A 1 83 ? 9.315 -0.341 1.223 1.00 97.00 83 LEU A O 1
ATOM 682 N N . LEU A 1 84 ? 9.421 -1.108 -0.891 1.00 96.81 84 LEU A N 1
ATOM 683 C CA . LEU A 1 84 ? 9.262 0.180 -1.563 1.00 96.81 84 LEU A CA 1
ATOM 684 C C . LEU A 1 84 ? 7.825 0.339 -2.052 1.00 96.81 84 LEU A C 1
ATOM 686 O O . LEU A 1 84 ? 7.213 -0.634 -2.484 1.00 96.81 84 LEU A O 1
ATOM 690 N N . GLN A 1 85 ? 7.324 1.573 -2.070 1.00 95.56 85 GLN A N 1
ATOM 691 C CA . GLN A 1 85 ? 5.981 1.841 -2.570 1.00 95.56 85 GLN A CA 1
ATOM 692 C C . GLN A 1 85 ? 5.952 1.768 -4.091 1.00 95.56 85 GLN A C 1
ATOM 694 O O . GLN A 1 85 ? 6.622 2.541 -4.779 1.00 95.56 85 GLN A O 1
ATOM 699 N N . ILE A 1 86 ? 5.116 0.874 -4.615 1.00 94.81 86 ILE A N 1
ATOM 700 C CA . ILE A 1 86 ? 5.010 0.590 -6.051 1.00 94.81 86 ILE A CA 1
ATOM 701 C C . ILE A 1 86 ? 4.795 1.851 -6.902 1.00 94.81 86 ILE A C 1
ATOM 703 O O . ILE A 1 86 ? 5.470 2.025 -7.915 1.00 94.81 86 ILE A O 1
ATOM 707 N N . ASN A 1 87 ? 3.944 2.777 -6.448 1.00 93.62 87 ASN A N 1
ATOM 708 C CA . ASN A 1 87 ? 3.668 4.023 -7.166 1.00 93.62 87 ASN A CA 1
ATOM 709 C C . ASN A 1 87 ? 4.887 4.954 -7.195 1.00 93.62 87 ASN A C 1
ATOM 711 O O . ASN A 1 87 ? 5.157 5.573 -8.220 1.00 93.62 87 ASN A O 1
ATOM 715 N N . ARG A 1 88 ? 5.666 5.018 -6.104 1.00 96.12 88 ARG A N 1
ATOM 716 C CA . ARG A 1 88 ? 6.900 5.819 -6.053 1.00 96.12 88 ARG A CA 1
ATOM 717 C C . ARG A 1 88 ? 7.986 5.225 -6.935 1.00 96.12 88 ARG A C 1
ATOM 719 O O . ARG A 1 88 ? 8.678 5.964 -7.621 1.00 96.12 88 ARG A O 1
ATOM 726 N N . VAL A 1 89 ? 8.122 3.900 -6.936 1.00 96.69 89 VAL A N 1
ATOM 727 C CA . VAL A 1 89 ? 9.067 3.198 -7.815 1.00 96.69 89 VAL A CA 1
ATOM 728 C C . VAL A 1 89 ? 8.712 3.453 -9.279 1.00 96.69 89 VAL A C 1
ATOM 730 O O . VAL A 1 89 ? 9.591 3.811 -10.056 1.00 96.69 89 VAL A O 1
ATOM 733 N N . GLN A 1 90 ? 7.431 3.353 -9.645 1.00 96.38 90 GLN A N 1
ATOM 734 C CA . GLN A 1 90 ? 6.978 3.674 -10.997 1.00 96.38 90 GLN A CA 1
ATOM 735 C C . GLN A 1 90 ? 7.245 5.140 -11.364 1.00 96.38 90 GLN A C 1
ATOM 737 O O . GLN A 1 90 ? 7.764 5.404 -12.440 1.00 96.38 90 GLN A O 1
ATOM 742 N N . GLU A 1 91 ? 6.910 6.096 -10.498 1.00 95.94 91 GLU A N 1
ATOM 743 C CA . GLU A 1 91 ? 7.115 7.525 -10.770 1.00 95.94 91 GLU A CA 1
ATOM 744 C C . GLU A 1 91 ? 8.597 7.875 -10.958 1.00 95.94 91 GLU A C 1
ATOM 746 O O . GLU A 1 91 ? 8.958 8.585 -11.898 1.00 95.94 91 GLU A O 1
ATOM 751 N N . LEU A 1 92 ? 9.458 7.360 -10.078 1.00 96.75 92 LEU A N 1
ATOM 752 C CA . LEU A 1 92 ? 10.879 7.700 -10.057 1.00 96.75 92 LEU A CA 1
ATOM 753 C C . LEU A 1 92 ? 11.677 6.970 -11.140 1.00 96.75 92 LEU A C 1
ATOM 755 O O . LEU A 1 92 ? 12.600 7.553 -11.699 1.00 96.75 92 LEU A O 1
ATOM 759 N N . LEU A 1 93 ? 11.335 5.713 -11.443 1.00 97.25 93 LEU A N 1
ATOM 760 C CA . LEU A 1 93 ? 12.128 4.871 -12.349 1.00 97.25 93 LEU A CA 1
ATOM 761 C C . LEU A 1 93 ? 11.456 4.623 -13.701 1.00 97.25 93 LEU A C 1
ATOM 763 O O . LEU A 1 93 ? 12.130 4.279 -14.660 1.00 97.25 93 LEU A O 1
ATOM 767 N N . ALA A 1 94 ? 10.136 4.766 -13.808 1.00 96.81 94 ALA A N 1
ATOM 768 C CA . ALA A 1 94 ? 9.368 4.368 -14.990 1.00 96.81 94 ALA A CA 1
ATOM 769 C C . ALA A 1 94 ? 8.337 5.425 -15.421 1.00 96.81 94 ALA A C 1
ATOM 771 O O . ALA A 1 94 ? 7.269 5.085 -15.934 1.00 96.81 94 ALA A O 1
ATOM 772 N N . SER A 1 95 ? 8.645 6.709 -15.217 1.00 95.62 95 SER A N 1
ATOM 773 C CA . SER A 1 95 ? 7.848 7.823 -15.749 1.00 95.62 95 SER A CA 1
ATOM 774 C C . SER A 1 95 ? 8.014 7.999 -17.261 1.00 95.62 95 SER A C 1
ATOM 776 O O . SER A 1 95 ? 7.086 8.454 -17.929 1.00 95.62 95 SER A O 1
ATOM 778 N N . ASP A 1 96 ? 9.160 7.596 -17.817 1.00 95.62 96 ASP A N 1
ATOM 779 C CA . ASP A 1 96 ? 9.369 7.534 -19.263 1.00 95.62 96 ASP A CA 1
ATOM 780 C C . ASP A 1 96 ? 8.496 6.424 -19.894 1.00 95.62 96 ASP A C 1
ATOM 782 O O . ASP A 1 96 ? 8.564 5.268 -19.457 1.00 95.62 96 ASP A O 1
ATOM 786 N N . PRO A 1 97 ? 7.692 6.719 -20.938 1.00 96.75 97 PRO A N 1
ATOM 787 C CA . PRO A 1 97 ? 6.805 5.733 -21.554 1.00 96.75 97 PRO A CA 1
ATOM 788 C C . PRO A 1 97 ? 7.510 4.492 -22.117 1.00 96.75 97 PRO A C 1
ATOM 790 O O . PRO A 1 97 ? 6.931 3.403 -22.093 1.00 96.75 97 PRO A O 1
ATOM 793 N N . ALA A 1 98 ? 8.741 4.628 -22.620 1.00 96.81 98 ALA A N 1
ATOM 794 C CA . ALA A 1 98 ? 9.506 3.505 -23.144 1.00 96.81 98 ALA A CA 1
ATOM 795 C C . ALA A 1 98 ? 10.013 2.617 -22.002 1.00 96.81 98 ALA A C 1
ATOM 797 O O . ALA A 1 98 ? 9.885 1.396 -22.084 1.00 96.81 98 ALA A O 1
ATOM 798 N N . VAL A 1 99 ? 10.504 3.204 -20.907 1.00 97.31 99 VAL A N 1
ATOM 799 C CA . VAL A 1 99 ? 10.895 2.446 -19.703 1.00 97.31 99 VAL A CA 1
ATOM 800 C C . VAL A 1 99 ? 9.684 1.751 -19.075 1.00 97.31 99 VAL A C 1
ATOM 802 O O . VAL A 1 99 ? 9.745 0.571 -18.717 1.00 97.31 99 VAL A O 1
ATOM 805 N N . LEU A 1 100 ? 8.544 2.443 -19.012 1.00 97.50 100 LEU A N 1
ATOM 806 C CA . LEU A 1 100 ? 7.288 1.886 -18.524 1.00 97.50 100 LEU A CA 1
ATOM 807 C C . LEU A 1 100 ? 6.863 0.646 -19.324 1.00 97.50 100 LEU A C 1
ATOM 809 O O . LEU A 1 100 ? 6.468 -0.370 -18.746 1.00 97.50 100 LEU A O 1
ATOM 813 N N . ALA A 1 101 ? 6.920 0.736 -20.654 1.00 97.56 101 ALA A N 1
ATOM 814 C CA . ALA A 1 101 ? 6.494 -0.327 -21.554 1.00 97.56 101 ALA A CA 1
ATOM 815 C C . ALA A 1 101 ? 7.481 -1.502 -21.615 1.00 97.56 101 ALA A C 1
ATOM 817 O O . ALA A 1 101 ? 7.037 -2.650 -21.641 1.00 97.56 101 ALA A O 1
ATOM 818 N N . ASN A 1 102 ? 8.788 -1.225 -21.622 1.00 97.38 102 ASN A N 1
ATOM 819 C CA . ASN A 1 102 ? 9.820 -2.223 -21.916 1.00 97.38 102 ASN A CA 1
ATOM 820 C C . ASN A 1 102 ? 10.450 -2.857 -20.669 1.00 97.38 102 ASN A C 1
ATOM 822 O O . ASN A 1 102 ? 10.933 -3.980 -20.758 1.00 97.38 102 ASN A O 1
ATOM 826 N N . TRP A 1 103 ? 10.413 -2.188 -19.512 1.00 97.62 103 TRP A N 1
ATOM 827 C CA . TRP A 1 103 ? 10.994 -2.701 -18.265 1.00 97.62 103 TRP A CA 1
ATOM 828 C C . TRP A 1 103 ? 9.938 -2.905 -17.169 1.00 97.62 103 TRP A C 1
ATOM 830 O O . TRP A 1 103 ? 9.731 -4.028 -16.705 1.00 97.62 103 TRP A O 1
ATOM 840 N N . TRP A 1 104 ? 9.193 -1.856 -16.799 1.00 97.62 104 TRP A N 1
ATOM 841 C CA . TRP A 1 104 ? 8.305 -1.901 -15.627 1.00 97.62 104 TRP A CA 1
ATOM 842 C C . TRP A 1 104 ? 7.105 -2.842 -15.791 1.00 97.62 104 TRP A C 1
ATOM 844 O O . TRP A 1 104 ? 6.893 -3.735 -14.969 1.00 97.62 104 TRP A O 1
ATOM 854 N N . LYS A 1 105 ? 6.313 -2.683 -16.862 1.00 96.50 105 LYS A N 1
ATOM 855 C CA . LYS A 1 105 ? 5.138 -3.538 -17.117 1.00 96.50 105 LYS A CA 1
ATOM 856 C C . LYS A 1 105 ? 5.513 -5.022 -17.289 1.00 96.50 105 LYS A C 1
ATOM 858 O O . LYS A 1 105 ? 4.837 -5.862 -16.687 1.00 96.50 105 LYS A O 1
ATOM 863 N N . PRO A 1 106 ? 6.562 -5.390 -18.056 1.00 96.81 106 PRO A N 1
ATOM 864 C CA . PRO A 1 106 ? 7.021 -6.775 -18.137 1.00 96.81 106 PRO A CA 1
ATOM 865 C C . PRO A 1 106 ? 7.446 -7.348 -16.785 1.00 96.81 106 PRO A C 1
ATOM 867 O O . PRO A 1 106 ? 7.031 -8.462 -16.453 1.00 96.81 106 PRO A O 1
ATOM 870 N N . MET A 1 107 ? 8.193 -6.585 -15.982 1.00 96.06 107 MET A N 1
ATOM 871 C CA . MET A 1 107 ? 8.610 -7.008 -14.643 1.00 96.06 107 MET A CA 1
ATOM 872 C C . MET A 1 107 ? 7.406 -7.222 -13.718 1.00 96.06 107 MET A C 1
ATOM 874 O O . MET A 1 107 ? 7.325 -8.248 -13.051 1.00 96.06 107 MET A O 1
ATOM 878 N N . LEU A 1 108 ? 6.413 -6.327 -13.735 1.00 93.94 108 LEU A N 1
ATOM 879 C CA . LEU A 1 108 ? 5.176 -6.485 -12.959 1.00 93.94 108 LEU A CA 1
ATOM 880 C C . LEU A 1 108 ? 4.372 -7.737 -13.325 1.00 93.94 108 LEU A C 1
ATOM 882 O O . LEU A 1 108 ? 3.672 -8.286 -12.477 1.00 93.94 108 LEU A O 1
ATOM 886 N N . ARG A 1 109 ? 4.430 -8.160 -14.589 1.00 92.50 109 ARG A N 1
ATOM 887 C CA . ARG A 1 109 ? 3.696 -9.328 -15.090 1.00 92.50 109 ARG A CA 1
ATOM 888 C C . ARG A 1 109 ? 4.428 -10.641 -14.826 1.00 92.50 109 ARG A C 1
ATOM 890 O O . ARG A 1 109 ? 3.780 -11.657 -14.612 1.00 92.50 109 ARG A O 1
ATOM 897 N N . THR A 1 110 ? 5.755 -10.633 -14.913 1.00 93.25 110 THR A N 1
ATOM 898 C CA . THR A 1 110 ? 6.576 -11.857 -14.894 1.00 93.25 110 THR A CA 1
ATOM 899 C C . THR A 1 110 ? 7.318 -12.074 -13.578 1.00 93.25 110 THR A C 1
ATOM 901 O O . THR A 1 110 ? 7.784 -13.179 -13.325 1.00 93.25 110 THR A O 1
ATOM 904 N N . GLY A 1 111 ? 7.469 -11.030 -12.760 1.00 92.81 111 GLY A N 1
ATOM 905 C CA . GLY A 1 111 ? 8.350 -11.019 -11.591 1.00 92.81 111 GLY A CA 1
ATOM 906 C C . GLY A 1 111 ? 9.844 -10.962 -11.935 1.00 92.81 111 GLY A C 1
ATOM 907 O O . GLY A 1 111 ? 10.670 -10.874 -11.028 1.00 92.81 111 GLY A O 1
ATOM 908 N N . VAL A 1 112 ? 10.213 -10.998 -13.222 1.00 95.00 112 VAL A N 1
ATOM 909 C CA . VAL A 1 112 ? 11.608 -10.997 -13.675 1.00 95.00 112 VAL A CA 1
ATOM 910 C C . VAL A 1 112 ? 12.072 -9.565 -13.910 1.00 95.00 112 VAL A C 1
ATOM 912 O O . VAL A 1 112 ? 11.500 -8.840 -14.722 1.00 95.00 112 VAL A O 1
ATOM 915 N N . ASN A 1 113 ? 13.132 -9.172 -13.210 1.00 96.75 113 ASN A N 1
ATOM 916 C CA . ASN A 1 113 ? 13.789 -7.887 -13.400 1.00 96.75 113 ASN A CA 1
ATOM 917 C C . ASN A 1 113 ? 14.888 -8.005 -14.469 1.00 96.75 113 ASN A C 1
ATOM 919 O O . ASN A 1 113 ? 16.017 -8.399 -14.171 1.00 96.75 113 ASN A O 1
ATOM 923 N N . ASP A 1 114 ? 14.546 -7.687 -15.718 1.00 96.75 114 ASP A N 1
ATOM 924 C CA . ASP A 1 114 ? 15.517 -7.582 -16.809 1.00 96.75 114 ASP A CA 1
ATOM 925 C C . ASP A 1 114 ? 16.199 -6.210 -16.783 1.00 96.75 114 ASP A C 1
ATOM 927 O O . ASP A 1 114 ? 15.771 -5.254 -17.429 1.00 96.75 114 ASP A O 1
ATOM 931 N N . VAL A 1 115 ? 17.284 -6.121 -16.019 1.00 96.56 115 VAL A N 1
ATOM 932 C CA . VAL A 1 115 ? 18.073 -4.893 -15.867 1.00 96.56 115 VAL A CA 1
ATOM 933 C C . VAL A 1 115 ? 18.628 -4.391 -17.209 1.00 96.56 115 VAL A C 1
ATOM 935 O O . VAL A 1 115 ? 18.830 -3.189 -17.367 1.00 96.56 115 VAL A O 1
ATOM 938 N N . SER A 1 116 ? 18.834 -5.270 -18.198 1.00 95.88 116 SER A N 1
ATOM 939 C CA . SER A 1 116 ? 19.356 -4.870 -19.513 1.00 95.88 116 SER A CA 1
ATOM 940 C C . SER A 1 116 ? 18.366 -4.028 -20.326 1.00 95.88 116 SER A C 1
ATOM 942 O O . SER A 1 116 ? 18.778 -3.270 -21.203 1.00 95.88 116 SER A O 1
ATOM 944 N N . ALA A 1 117 ? 17.073 -4.100 -19.992 1.00 95.00 117 ALA A N 1
ATOM 945 C CA . ALA A 1 117 ? 16.019 -3.289 -20.593 1.00 95.00 117 ALA A CA 1
ATOM 946 C C . ALA A 1 117 ? 15.911 -1.873 -19.987 1.00 95.00 117 ALA A C 1
ATOM 948 O O . ALA A 1 117 ? 15.066 -1.086 -20.422 1.00 95.00 117 ALA A O 1
ATOM 949 N N . TYR A 1 118 ? 16.739 -1.535 -18.990 1.00 97.19 118 TYR A N 1
ATOM 950 C CA . TYR A 1 118 ? 16.712 -0.247 -18.298 1.00 97.19 118 TYR A CA 1
ATOM 951 C C . TYR A 1 118 ? 17.912 0.649 -18.676 1.00 97.19 118 TYR A C 1
ATOM 953 O O . TYR A 1 118 ? 19.054 0.185 -18.641 1.00 97.19 118 TYR A O 1
ATOM 961 N N . PRO A 1 119 ? 17.710 1.949 -18.980 1.00 95.12 119 PRO A N 1
ATOM 962 C CA . PRO A 1 119 ? 18.787 2.874 -19.350 1.00 95.12 119 PRO A CA 1
ATOM 963 C C . PRO A 1 119 ? 19.587 3.357 -18.123 1.00 95.12 119 PRO A C 1
ATOM 965 O O . PRO A 1 119 ? 19.422 4.479 -17.640 1.00 95.12 119 PRO A O 1
ATOM 968 N N . LEU A 1 120 ? 20.455 2.491 -17.591 1.00 94.00 120 LEU A N 1
ATOM 969 C CA . LEU A 1 120 ? 21.249 2.754 -16.379 1.00 94.00 120 LEU A CA 1
ATOM 970 C C . LEU A 1 120 ? 22.237 3.927 -16.504 1.00 94.00 120 LEU A C 1
ATOM 972 O O . LEU A 1 120 ? 22.653 4.483 -15.492 1.00 94.00 120 LEU A O 1
ATOM 976 N N . ASP A 1 121 ? 22.616 4.317 -17.719 1.00 92.12 121 ASP A N 1
ATOM 977 C CA . ASP A 1 121 ? 23.569 5.397 -17.992 1.00 92.12 121 ASP A CA 1
ATOM 978 C C . ASP A 1 121 ? 23.027 6.799 -17.660 1.00 92.12 121 ASP A C 1
ATOM 980 O O . ASP A 1 121 ? 23.799 7.755 -17.582 1.00 92.12 121 ASP A O 1
ATOM 984 N N . LYS A 1 122 ? 21.712 6.934 -17.444 1.00 88.38 122 LYS A N 1
ATOM 985 C CA . LYS A 1 122 ? 21.023 8.231 -17.304 1.00 88.38 122 LYS A CA 1
ATOM 986 C C . LYS A 1 122 ? 20.425 8.489 -15.926 1.00 88.38 122 LYS A C 1
ATOM 988 O O . LYS A 1 122 ? 19.670 9.447 -15.769 1.00 88.38 122 LYS A O 1
ATOM 993 N N . VAL A 1 123 ? 20.716 7.646 -14.941 1.00 94.12 123 VAL A N 1
ATOM 994 C CA . VAL A 1 123 ? 20.050 7.698 -13.633 1.00 94.12 123 VAL A CA 1
ATOM 995 C C . VAL A 1 123 ? 21.013 7.978 -12.491 1.00 94.12 123 VAL A C 1
ATOM 997 O O . VAL A 1 123 ? 22.233 7.890 -12.635 1.00 94.12 123 VAL A O 1
ATOM 1000 N N . THR A 1 124 ? 20.466 8.345 -11.333 1.00 95.88 124 THR A N 1
ATOM 1001 C CA . THR A 1 124 ? 21.287 8.573 -10.145 1.00 95.88 124 THR A CA 1
ATOM 1002 C C . THR A 1 124 ? 21.889 7.253 -9.636 1.00 95.88 124 THR A C 1
ATOM 1004 O O . THR A 1 124 ? 21.343 6.178 -9.900 1.00 95.88 124 THR A O 1
ATOM 1007 N N . PRO A 1 125 ? 22.977 7.289 -8.842 1.00 96.25 125 PRO A N 1
ATOM 1008 C CA . PRO A 1 125 ? 23.534 6.075 -8.243 1.00 96.25 125 PRO A CA 1
ATOM 1009 C C . PRO A 1 125 ? 22.530 5.287 -7.388 1.00 96.25 125 PRO A C 1
ATOM 1011 O O . PRO A 1 125 ? 22.591 4.060 -7.343 1.00 96.25 125 PRO A O 1
ATOM 1014 N N . VAL A 1 126 ? 21.599 5.978 -6.720 1.00 96.19 126 VAL A N 1
ATOM 1015 C CA . VAL A 1 126 ? 20.565 5.333 -5.897 1.00 96.19 126 VAL A CA 1
ATOM 1016 C C . VAL A 1 126 ? 19.548 4.617 -6.780 1.00 96.19 126 VAL A C 1
ATOM 1018 O O . VAL A 1 126 ? 19.225 3.465 -6.503 1.00 96.19 126 VAL A O 1
ATOM 1021 N N . ASP A 1 127 ? 19.089 5.262 -7.852 1.00 97.31 127 ASP A N 1
ATOM 1022 C CA . ASP A 1 127 ? 18.155 4.656 -8.804 1.00 97.31 127 ASP A CA 1
ATOM 1023 C C . ASP A 1 127 ? 18.776 3.423 -9.458 1.00 97.31 127 ASP A C 1
ATOM 1025 O O . ASP A 1 127 ? 18.158 2.360 -9.483 1.00 97.31 127 ASP A O 1
ATOM 1029 N N . ALA A 1 128 ? 20.032 3.531 -9.906 1.00 97.19 128 ALA A N 1
ATOM 1030 C CA . ALA A 1 128 ? 20.775 2.406 -10.455 1.00 97.19 128 ALA A CA 1
ATOM 1031 C C . ALA A 1 128 ? 20.865 1.251 -9.448 1.00 97.19 128 ALA A C 1
ATOM 1033 O O . ALA A 1 128 ? 20.630 0.099 -9.809 1.00 97.19 128 ALA A O 1
ATOM 1034 N N . GLU A 1 129 ? 21.170 1.527 -8.177 1.00 96.94 129 GLU A N 1
ATOM 1035 C CA . GLU A 1 129 ? 21.215 0.491 -7.142 1.00 96.94 129 GLU A CA 1
ATOM 1036 C C . GLU A 1 129 ? 19.853 -0.192 -6.959 1.00 96.94 129 GLU A C 1
ATOM 1038 O O . GLU A 1 129 ? 19.794 -1.425 -6.885 1.00 96.94 129 GLU A O 1
ATOM 1043 N N . VAL A 1 130 ? 18.770 0.594 -6.903 1.00 97.75 130 VAL A N 1
ATOM 1044 C CA . VAL A 1 130 ? 17.402 0.080 -6.765 1.00 97.75 130 VAL A CA 1
ATOM 1045 C C . VAL A 1 130 ? 17.054 -0.810 -7.948 1.00 97.75 130 VAL A C 1
ATOM 1047 O O . VAL A 1 130 ? 16.706 -1.966 -7.721 1.00 97.75 130 VAL A O 1
ATOM 1050 N N . VAL A 1 131 ? 17.233 -0.333 -9.183 1.00 97.69 131 VAL A N 1
ATOM 1051 C CA . VAL A 1 131 ? 16.984 -1.107 -10.411 1.00 97.69 131 VAL A CA 1
ATOM 1052 C C . VAL A 1 131 ? 17.750 -2.426 -10.394 1.00 97.69 131 VAL A C 1
ATOM 1054 O O . VAL A 1 131 ? 17.161 -3.466 -10.659 1.00 97.69 131 VAL A O 1
ATOM 1057 N N . ASN A 1 132 ? 19.030 -2.425 -10.016 1.00 97.25 132 ASN A N 1
ATOM 1058 C CA . ASN A 1 132 ? 19.856 -3.636 -10.017 1.00 97.25 132 ASN A CA 1
ATOM 1059 C C . ASN A 1 132 ? 19.428 -4.699 -8.987 1.00 97.25 132 ASN A C 1
ATOM 1061 O O . ASN A 1 132 ? 19.786 -5.864 -9.132 1.00 97.25 132 ASN A O 1
ATOM 1065 N N . SER A 1 133 ? 18.708 -4.318 -7.927 1.00 96.88 133 SER A N 1
ATOM 1066 C CA . SER A 1 133 ? 18.364 -5.227 -6.815 1.00 96.88 133 SER A CA 1
ATOM 1067 C C . SER A 1 133 ? 16.861 -5.390 -6.586 1.00 96.88 133 SER A C 1
ATOM 1069 O O . SER A 1 133 ? 16.462 -5.997 -5.588 1.00 96.88 133 SER A O 1
ATOM 1071 N N . LEU A 1 134 ? 16.029 -4.807 -7.451 1.00 97.44 134 LEU A N 1
ATOM 1072 C CA . LEU A 1 134 ? 14.582 -4.814 -7.291 1.00 97.44 134 LEU A CA 1
ATOM 1073 C C . LEU A 1 134 ? 14.021 -6.213 -7.542 1.00 97.44 134 LEU A C 1
ATOM 1075 O O . LEU A 1 134 ? 14.367 -6.867 -8.527 1.00 97.44 134 LEU A O 1
ATOM 1079 N N . VAL A 1 135 ? 13.122 -6.642 -6.665 1.00 96.81 135 VAL A N 1
ATOM 1080 C CA . VAL A 1 135 ? 12.388 -7.900 -6.780 1.00 96.81 135 VAL A CA 1
ATOM 1081 C C . VAL A 1 135 ? 10.902 -7.608 -6.659 1.00 96.81 135 VAL A C 1
ATOM 1083 O O . VAL A 1 135 ? 10.476 -6.928 -5.726 1.00 96.81 135 VAL A O 1
ATOM 1086 N N . ILE A 1 136 ? 10.111 -8.160 -7.576 1.00 95.69 136 ILE A N 1
ATOM 1087 C CA . ILE A 1 136 ? 8.653 -8.169 -7.471 1.00 95.69 136 ILE A CA 1
ATOM 1088 C C . ILE A 1 136 ? 8.206 -9.580 -7.131 1.00 95.69 136 ILE A C 1
ATOM 1090 O O . ILE A 1 136 ? 8.609 -10.544 -7.780 1.00 95.69 136 ILE A O 1
ATOM 1094 N N . ARG A 1 137 ? 7.366 -9.705 -6.109 1.00 94.00 137 ARG A N 1
ATOM 1095 C CA . ARG A 1 137 ? 6.762 -10.984 -5.730 1.00 94.00 137 ARG A CA 1
ATOM 1096 C C . ARG A 1 137 ? 5.358 -10.779 -5.193 1.00 94.00 137 ARG A C 1
ATOM 1098 O O . ARG A 1 137 ? 4.983 -9.668 -4.833 1.00 94.00 137 ARG A O 1
ATOM 1105 N N . GLU A 1 138 ? 4.596 -11.858 -5.125 1.00 94.69 138 GLU A N 1
ATOM 1106 C CA . GLU A 1 138 ? 3.249 -11.840 -4.564 1.00 94.69 138 GLU A CA 1
ATOM 1107 C C . GLU A 1 138 ? 3.229 -12.549 -3.211 1.00 94.69 138 GLU A C 1
ATOM 1109 O O . GLU A 1 138 ? 3.847 -13.600 -3.022 1.00 94.69 138 GLU A O 1
ATOM 1114 N N . GLN A 1 139 ? 2.539 -11.933 -2.259 1.00 94.81 139 GLN A N 1
ATOM 1115 C CA . GLN A 1 139 ? 2.323 -12.461 -0.927 1.00 94.81 139 GLN A CA 1
ATOM 1116 C C . GLN A 1 139 ? 1.358 -13.648 -0.989 1.00 94.81 139 GLN A C 1
ATOM 1118 O O . GLN A 1 139 ? 0.306 -13.583 -1.627 1.00 94.81 139 GLN A O 1
ATOM 1123 N N . THR A 1 140 ? 1.687 -14.735 -0.294 1.00 96.31 140 THR A N 1
ATOM 1124 C CA . THR A 1 140 ? 0.771 -15.874 -0.155 1.00 96.31 140 THR A CA 1
ATOM 1125 C C . THR A 1 140 ? -0.328 -15.580 0.868 1.00 96.31 140 THR A C 1
ATOM 1127 O O . THR A 1 140 ? -0.172 -14.732 1.748 1.00 96.31 140 THR A O 1
ATOM 1130 N N . THR A 1 141 ? -1.428 -16.334 0.824 1.00 96.88 141 THR A N 1
ATOM 1131 C CA . THR A 1 141 ? -2.514 -16.236 1.815 1.00 96.88 141 THR A CA 1
ATOM 1132 C C . THR A 1 141 ? -2.023 -16.406 3.257 1.00 96.88 141 THR A C 1
ATOM 1134 O O . THR A 1 141 ? -2.440 -15.652 4.136 1.00 96.88 141 THR A O 1
ATOM 1137 N N . ASP A 1 142 ? -1.102 -17.340 3.510 1.00 97.06 142 ASP A N 1
ATOM 1138 C CA . ASP A 1 142 ? -0.541 -17.571 4.850 1.00 97.06 142 ASP A CA 1
ATOM 1139 C C . ASP A 1 142 ? 0.318 -16.395 5.324 1.00 97.06 142 ASP A C 1
ATOM 1141 O O . ASP A 1 142 ? 0.264 -15.995 6.491 1.00 97.06 142 ASP A O 1
ATOM 1145 N N . GLN A 1 143 ? 1.100 -15.809 4.412 1.00 97.25 143 GLN A N 1
ATOM 1146 C CA . GLN A 1 143 ? 1.872 -14.608 4.707 1.00 97.25 143 GLN A CA 1
ATOM 1147 C C . GLN A 1 143 ? 0.938 -13.434 5.015 1.00 97.25 143 GLN A C 1
ATOM 1149 O O . GLN A 1 143 ? 1.172 -12.732 5.997 1.00 97.25 143 GLN A O 1
ATOM 1154 N N . LEU A 1 144 ? -0.124 -13.244 4.225 1.00 97.56 144 LEU A N 1
ATOM 1155 C CA . LEU A 1 144 ? -1.117 -12.191 4.444 1.00 97.56 144 LEU A CA 1
ATOM 1156 C C . LEU A 1 144 ? -1.814 -12.356 5.796 1.00 97.56 144 LEU A C 1
ATOM 1158 O O . LEU A 1 144 ? -1.875 -11.411 6.579 1.00 97.56 144 LEU A O 1
ATOM 1162 N N . GLU A 1 145 ? -2.259 -13.568 6.126 1.00 97.25 145 GLU A N 1
ATOM 1163 C CA . GLU A 1 145 ? -2.853 -13.878 7.427 1.00 97.25 145 GLU A CA 1
ATOM 1164 C C . GLU A 1 145 ? -1.888 -13.602 8.589 1.00 97.25 145 GLU A C 1
ATOM 1166 O O . GLU A 1 145 ? -2.286 -13.013 9.600 1.00 97.25 145 GLU A O 1
ATOM 1171 N N . SER A 1 146 ? -0.618 -13.991 8.454 1.00 97.00 146 SER A N 1
ATOM 1172 C CA . SER A 1 146 ? 0.409 -13.693 9.455 1.00 97.00 146 SER A CA 1
ATOM 1173 C C . SER A 1 146 ? 0.578 -12.186 9.659 1.00 97.00 146 SER A C 1
ATOM 1175 O O . SER A 1 146 ? 0.682 -11.732 10.798 1.00 97.00 146 SER A O 1
ATOM 1177 N N . ASP A 1 147 ? 0.612 -11.403 8.584 1.00 97.25 147 ASP A N 1
ATOM 1178 C CA . ASP A 1 147 ? 0.847 -9.962 8.668 1.00 97.25 147 ASP A CA 1
ATOM 1179 C C . ASP A 1 147 ? -0.383 -9.199 9.187 1.00 97.25 147 ASP A C 1
ATOM 1181 O O . ASP A 1 147 ? -0.224 -8.314 10.026 1.00 97.25 147 ASP A O 1
ATOM 1185 N N . ILE A 1 148 ? -1.607 -9.617 8.839 1.00 96.94 148 ILE A N 1
ATOM 1186 C CA . ILE A 1 148 ? -2.842 -9.103 9.461 1.00 96.94 148 ILE A CA 1
ATOM 1187 C C . ILE A 1 148 ? -2.803 -9.319 10.979 1.00 96.94 148 ILE A C 1
ATOM 1189 O O . ILE A 1 148 ? -3.066 -8.399 11.752 1.00 96.94 148 ILE A O 1
ATOM 1193 N N . ARG A 1 149 ? -2.424 -10.520 11.438 1.00 95.81 149 ARG A N 1
ATOM 1194 C CA . ARG A 1 149 ? -2.316 -10.812 12.878 1.00 95.81 149 ARG A CA 1
ATOM 1195 C C . ARG A 1 149 ? -1.264 -9.939 13.563 1.00 95.81 149 ARG A C 1
ATOM 1197 O O . ARG A 1 149 ? -1.511 -9.495 14.680 1.00 95.81 149 ARG A O 1
ATOM 1204 N N . ARG A 1 150 ? -0.127 -9.683 12.906 1.00 96.12 150 ARG A N 1
ATOM 1205 C CA . ARG A 1 150 ? 0.919 -8.781 13.417 1.00 96.12 150 ARG A CA 1
ATOM 1206 C C . ARG A 1 150 ? 0.415 -7.352 13.551 1.00 96.12 150 ARG A C 1
ATOM 1208 O O . ARG A 1 150 ? 0.622 -6.764 14.602 1.00 96.12 150 ARG A O 1
ATOM 1215 N N . ILE A 1 151 ? -0.285 -6.830 12.542 1.00 96.75 151 ILE A N 1
ATOM 1216 C CA . ILE A 1 151 ? -0.915 -5.501 12.589 1.00 96.75 151 ILE A CA 1
ATOM 1217 C C . ILE A 1 151 ? -1.869 -5.407 13.781 1.00 96.75 151 ILE A C 1
ATOM 1219 O O . ILE A 1 151 ? -1.772 -4.476 14.575 1.00 96.75 151 ILE A O 1
ATOM 1223 N N . MET A 1 152 ? -2.749 -6.399 13.947 1.00 95.12 152 MET A N 1
ATOM 1224 C CA . MET A 1 152 ? -3.709 -6.419 15.052 1.00 95.12 152 MET A CA 1
ATOM 1225 C C . MET A 1 152 ? -3.034 -6.415 16.424 1.00 95.12 152 MET A C 1
ATOM 1227 O O . MET A 1 152 ? -3.458 -5.685 17.311 1.00 95.12 152 MET A O 1
ATOM 1231 N N . THR A 1 153 ? -1.996 -7.235 16.597 1.00 94.25 153 THR A N 1
ATOM 1232 C CA . THR A 1 153 ? -1.235 -7.295 17.849 1.00 94.25 153 THR A CA 1
ATOM 1233 C C . THR A 1 153 ? -0.429 -6.021 18.091 1.00 94.25 153 THR A C 1
ATOM 1235 O O . THR A 1 153 ? -0.317 -5.600 19.232 1.00 94.25 153 THR A O 1
ATOM 1238 N N . PHE A 1 154 ? 0.120 -5.406 17.042 1.00 95.38 154 PHE A N 1
ATOM 1239 C CA . PHE A 1 154 ? 0.927 -4.194 17.163 1.00 95.38 154 PHE A CA 1
ATOM 1240 C C . PHE A 1 154 ? 0.096 -2.977 17.578 1.00 95.38 154 PHE A C 1
ATOM 1242 O O . PHE A 1 154 ? 0.539 -2.194 18.407 1.00 95.38 154 PHE A O 1
ATOM 1249 N N . LEU A 1 155 ? -1.090 -2.791 16.991 1.00 93.62 155 LEU A N 1
ATOM 1250 C CA . LEU A 1 155 ? -1.901 -1.595 17.240 1.00 93.62 155 LEU A CA 1
ATOM 1251 C C . LEU A 1 155 ? -2.568 -1.594 18.622 1.00 93.62 155 LEU A C 1
ATOM 1253 O O . LEU A 1 155 ? -2.779 -0.517 19.173 1.00 93.62 155 LEU A O 1
ATOM 1257 N N . ASP A 1 156 ? -2.904 -2.776 19.149 1.00 89.12 156 ASP A N 1
ATOM 1258 C CA . ASP A 1 156 ? -3.555 -2.985 20.456 1.00 89.12 156 ASP A CA 1
ATOM 1259 C C . ASP A 1 156 ? -4.746 -2.042 20.733 1.00 89.12 156 ASP A C 1
ATOM 1261 O O . ASP A 1 156 ? -4.960 -1.530 21.830 1.00 89.12 156 ASP A O 1
ATOM 1265 N N . LYS A 1 157 ? -5.522 -1.765 19.682 1.00 92.38 157 LYS A N 1
ATOM 1266 C CA . LYS A 1 157 ? -6.681 -0.867 19.689 1.00 92.38 157 LYS A CA 1
ATOM 1267 C C . LYS A 1 157 ? -7.768 -1.392 18.751 1.00 92.38 157 LYS A C 1
ATOM 1269 O O . LYS A 1 157 ? -7.501 -2.306 17.966 1.00 92.38 157 LYS A O 1
ATOM 1274 N N . PRO A 1 158 ? -8.998 -0.851 18.809 1.00 94.81 158 PRO A N 1
ATOM 1275 C CA . PRO A 1 158 ? -10.027 -1.170 17.828 1.00 94.81 158 PRO A CA 1
ATOM 1276 C C . PRO A 1 158 ? -9.550 -0.891 16.395 1.00 94.81 158 PRO A C 1
ATOM 1278 O O . PRO A 1 158 ? -8.899 0.121 16.131 1.00 94.81 158 PRO A O 1
ATOM 1281 N N . ILE A 1 159 ? -9.866 -1.798 15.466 1.00 95.50 159 ILE A N 1
ATOM 1282 C CA . ILE A 1 159 ? -9.446 -1.722 14.059 1.00 95.50 159 ILE A CA 1
ATOM 1283 C C . ILE A 1 159 ? -10.655 -1.963 13.153 1.00 95.50 159 ILE A C 1
ATOM 1285 O O . ILE A 1 159 ? -11.455 -2.869 13.399 1.00 95.50 159 ILE A O 1
ATOM 1289 N N . VAL A 1 160 ? -10.738 -1.191 12.074 1.00 96.69 160 VAL A N 1
ATOM 1290 C CA . VAL A 1 160 ? -11.505 -1.516 10.869 1.00 96.69 160 VAL A CA 1
ATOM 1291 C C . VAL A 1 160 ? -10.500 -1.806 9.764 1.00 96.69 160 VAL A C 1
ATOM 1293 O O . VAL A 1 160 ? -9.745 -0.920 9.364 1.00 96.69 160 VAL A O 1
ATOM 1296 N N . PHE A 1 161 ? -10.480 -3.037 9.260 1.00 97.56 161 PHE A N 1
ATOM 1297 C CA . PHE A 1 161 ? -9.752 -3.311 8.024 1.00 97.56 161 PHE A CA 1
ATOM 1298 C C . PHE A 1 161 ? -10.596 -2.898 6.826 1.00 97.56 161 PHE A C 1
ATOM 1300 O O . PHE A 1 161 ? -11.802 -3.130 6.813 1.00 97.56 161 PHE A O 1
ATOM 1307 N N . VAL A 1 162 ? -9.963 -2.323 5.814 1.00 97.31 162 VAL A N 1
ATOM 1308 C CA . VAL A 1 162 ? -10.598 -1.929 4.559 1.00 97.31 162 VAL A CA 1
ATOM 1309 C C . VAL A 1 162 ? -9.930 -2.690 3.426 1.00 97.31 162 VAL A C 1
ATOM 1311 O O . VAL A 1 162 ? -8.710 -2.838 3.399 1.00 97.31 162 VAL A O 1
ATOM 1314 N N . SER A 1 163 ? -10.738 -3.200 2.509 1.00 97.06 163 SER A N 1
ATOM 1315 C CA . SER A 1 163 ? -10.259 -3.803 1.266 1.00 97.06 163 SER A CA 1
ATOM 1316 C C . SER A 1 163 ? -10.562 -2.897 0.082 1.00 97.06 163 SER A C 1
ATOM 1318 O O . SER A 1 163 ? -11.421 -2.018 0.156 1.00 97.06 163 SER A O 1
ATOM 1320 N N . HIS A 1 164 ? -9.870 -3.134 -1.024 1.00 96.38 164 HIS A N 1
ATOM 1321 C CA . HIS A 1 164 ? -10.233 -2.535 -2.299 1.00 96.38 164 HIS A CA 1
ATOM 1322 C C . HIS A 1 164 ? -11.495 -3.202 -2.870 1.00 96.38 164 HIS A C 1
ATOM 1324 O O . HIS A 1 164 ? -11.677 -4.406 -2.694 1.00 96.38 164 HIS A O 1
ATOM 1330 N N . PHE A 1 165 ? -12.323 -2.465 -3.619 1.00 97.06 165 PHE A N 1
ATOM 1331 C CA . PHE A 1 165 ? -13.475 -3.056 -4.312 1.00 97.06 165 PHE A CA 1
ATOM 1332 C C . PHE A 1 165 ? -13.040 -4.140 -5.311 1.00 97.06 165 PHE A C 1
ATOM 1334 O O . PHE A 1 165 ? -12.083 -3.952 -6.070 1.00 97.06 165 PHE A O 1
ATOM 1341 N N . ASP A 1 166 ? -13.758 -5.258 -5.336 1.00 97.81 166 ASP A N 1
ATOM 1342 C CA . ASP A 1 166 ? -13.449 -6.453 -6.119 1.00 97.81 166 ASP A CA 1
ATOM 1343 C C . ASP A 1 166 ? -14.326 -6.577 -7.366 1.00 97.81 166 ASP A C 1
ATOM 1345 O O . ASP A 1 166 ? -15.266 -7.370 -7.428 1.00 97.81 166 ASP A O 1
ATOM 1349 N N . THR A 1 167 ? -14.008 -5.763 -8.367 1.00 97.25 167 THR A N 1
ATOM 1350 C CA . THR A 1 167 ? -14.638 -5.826 -9.682 1.00 97.25 167 THR A CA 1
ATOM 1351 C C . THR A 1 167 ? -13.717 -5.246 -10.752 1.00 97.25 167 THR A C 1
ATOM 1353 O O . THR A 1 167 ? -13.024 -4.255 -10.507 1.00 97.25 167 THR A O 1
ATOM 1356 N N . ASP A 1 168 ? -13.722 -5.853 -11.935 1.00 97.06 168 ASP A N 1
ATOM 1357 C CA . ASP A 1 168 ? -13.208 -5.277 -13.177 1.00 97.06 168 ASP A CA 1
ATOM 1358 C C . ASP A 1 168 ? -14.305 -4.498 -13.933 1.00 97.06 168 ASP A C 1
ATOM 1360 O O . ASP A 1 168 ? -15.394 -4.260 -13.399 1.00 97.06 168 ASP A O 1
ATOM 1364 N N . TYR A 1 169 ? -14.013 -4.071 -15.166 1.00 96.62 169 TYR A N 1
ATOM 1365 C CA . TYR A 1 169 ? -14.957 -3.331 -16.014 1.00 96.62 169 TYR A CA 1
ATOM 1366 C C . TYR A 1 169 ? -16.151 -4.177 -16.485 1.00 96.62 169 TYR A C 1
ATOM 1368 O O . TYR A 1 169 ? -17.216 -3.623 -16.755 1.00 96.62 169 TYR A O 1
ATOM 1376 N N . ASP A 1 170 ? -16.002 -5.502 -16.513 1.00 96.69 170 ASP A N 1
ATOM 1377 C CA . ASP A 1 170 ? -17.042 -6.464 -16.886 1.00 96.69 170 ASP A CA 1
ATOM 1378 C C . ASP A 1 170 ? -17.833 -6.957 -15.663 1.00 96.69 170 ASP A C 1
ATOM 1380 O O . ASP A 1 170 ? -18.595 -7.923 -15.745 1.00 96.69 170 ASP A O 1
ATOM 1384 N N . ARG A 1 171 ? -17.678 -6.287 -14.513 1.00 95.44 171 ARG A N 1
ATOM 1385 C CA . ARG A 1 171 ? -18.314 -6.644 -13.236 1.00 95.44 171 ARG A CA 1
ATOM 1386 C C . ARG A 1 171 ? -17.883 -8.008 -12.692 1.00 95.44 171 ARG A C 1
ATOM 1388 O O . ARG A 1 171 ? -18.610 -8.633 -11.920 1.00 95.44 171 ARG A O 1
ATOM 1395 N N . THR A 1 172 ? -16.704 -8.471 -13.094 1.00 97.19 172 THR A N 1
ATOM 1396 C CA . THR A 1 172 ? -16.139 -9.755 -12.685 1.00 97.19 172 THR A CA 1
ATOM 1397 C C . THR A 1 172 ? -15.131 -9.563 -11.556 1.00 97.19 172 THR A C 1
ATOM 1399 O O . THR A 1 172 ? -14.401 -8.576 -11.499 1.00 97.19 172 THR A O 1
ATOM 1402 N N . SER A 1 173 ? -15.093 -10.523 -10.631 1.00 97.50 173 SER A N 1
ATOM 1403 C CA . SER A 1 173 ? -14.145 -10.538 -9.514 1.00 97.50 173 SER A CA 1
ATOM 1404 C C . SER A 1 173 ? -12.695 -10.626 -10.004 1.00 97.50 173 SER A C 1
ATOM 1406 O O . SER A 1 173 ? -12.360 -11.428 -10.877 1.00 97.50 173 SER A O 1
ATOM 1408 N N . ILE A 1 174 ? -11.818 -9.833 -9.389 1.00 96.94 174 ILE A N 1
ATOM 1409 C CA . ILE A 1 174 ? -10.376 -9.841 -9.611 1.00 96.94 174 ILE A CA 1
ATOM 1410 C C . ILE A 1 174 ? -9.748 -10.794 -8.579 1.00 96.94 174 ILE A C 1
ATOM 1412 O O . ILE A 1 174 ? -9.748 -10.488 -7.382 1.00 96.94 174 ILE A O 1
ATOM 1416 N N . PRO A 1 175 ? -9.122 -11.915 -8.997 1.00 95.94 175 PRO A N 1
ATOM 1417 C CA . PRO A 1 175 ? -8.693 -12.978 -8.080 1.00 95.94 175 PRO A CA 1
ATOM 1418 C C . PRO A 1 175 ? -7.839 -12.510 -6.894 1.00 95.94 175 PRO A C 1
ATOM 1420 O O . PRO A 1 175 ? -8.009 -12.983 -5.771 1.00 95.94 175 PRO A O 1
ATOM 1423 N N . GLN A 1 176 ? -6.937 -11.553 -7.123 1.00 95.50 176 GLN A N 1
ATOM 1424 C CA . GLN A 1 176 ? -6.070 -11.015 -6.071 1.00 95.50 176 GLN A CA 1
ATOM 1425 C C . GLN A 1 176 ? -6.853 -10.211 -5.024 1.00 95.50 176 GLN A C 1
ATOM 1427 O O . GLN A 1 176 ? -6.579 -10.334 -3.832 1.00 95.50 176 GLN A O 1
ATOM 1432 N N . ARG A 1 177 ? -7.855 -9.427 -5.442 1.00 97.25 177 ARG A N 1
ATOM 1433 C CA . ARG A 1 177 ? -8.701 -8.644 -4.527 1.00 97.25 177 ARG A CA 1
ATOM 1434 C C . ARG A 1 177 ? -9.619 -9.556 -3.728 1.00 97.25 177 ARG A C 1
ATOM 1436 O O . ARG A 1 177 ? -9.693 -9.420 -2.509 1.00 97.25 177 ARG A O 1
ATOM 1443 N N . ARG A 1 178 ? -10.212 -10.558 -4.384 1.00 97.75 178 ARG A N 1
ATOM 1444 C CA . ARG A 1 178 ? -10.983 -11.609 -3.709 1.00 97.75 178 ARG A CA 1
ATOM 1445 C C . ARG A 1 178 ? -10.161 -12.328 -2.643 1.00 97.75 178 ARG A C 1
ATOM 1447 O O . ARG A 1 178 ? -10.627 -12.475 -1.517 1.00 97.75 178 ARG A O 1
ATOM 1454 N N . MET A 1 179 ? -8.916 -12.698 -2.955 1.00 97.69 179 MET A N 1
ATOM 1455 C CA . MET A 1 179 ? -8.018 -13.338 -1.988 1.00 97.69 179 MET A CA 1
ATOM 1456 C C . MET A 1 179 ? -7.775 -12.465 -0.746 1.00 97.69 179 MET A C 1
ATOM 1458 O O . MET A 1 179 ? -7.783 -12.984 0.375 1.00 97.69 179 MET A O 1
ATOM 1462 N N . ILE A 1 180 ? -7.610 -11.148 -0.917 1.00 98.25 180 ILE A N 1
ATOM 1463 C CA . ILE A 1 180 ? -7.469 -10.202 0.200 1.00 98.25 180 ILE A CA 1
ATOM 1464 C C . ILE A 1 180 ? -8.754 -10.153 1.034 1.00 98.25 180 ILE A C 1
ATOM 1466 O O . ILE A 1 180 ? -8.687 -10.346 2.250 1.00 98.25 180 ILE A O 1
ATOM 1470 N N . ILE A 1 181 ? -9.910 -9.943 0.394 1.00 98.00 181 ILE A N 1
ATOM 1471 C CA . ILE A 1 181 ? -11.224 -9.852 1.053 1.00 98.00 181 ILE A CA 1
ATOM 1472 C C . ILE A 1 181 ? -11.509 -11.111 1.873 1.00 98.00 181 ILE A C 1
ATOM 1474 O O . ILE A 1 181 ? -11.829 -11.026 3.061 1.00 98.00 181 ILE A O 1
ATOM 1478 N N . ASP A 1 182 ? -11.330 -12.287 1.273 1.00 97.56 182 ASP A N 1
ATOM 1479 C CA . ASP A 1 182 ? -11.602 -13.565 1.926 1.00 97.56 182 ASP A CA 1
ATOM 1480 C C . ASP A 1 182 ? -10.647 -13.803 3.105 1.00 97.56 182 ASP A C 1
ATOM 1482 O O . ASP A 1 182 ? -11.053 -14.292 4.167 1.00 97.56 182 ASP A O 1
ATOM 1486 N N . THR A 1 183 ? -9.376 -13.415 2.960 1.00 97.88 183 THR A N 1
ATOM 1487 C CA . THR A 1 183 ? -8.379 -13.542 4.031 1.00 97.88 183 THR A CA 1
ATOM 1488 C C . THR A 1 183 ? -8.688 -12.606 5.196 1.00 97.88 183 THR A C 1
ATOM 1490 O O . THR A 1 183 ? -8.729 -13.067 6.340 1.00 97.88 183 THR A O 1
ATOM 1493 N N . LEU A 1 184 ? -8.971 -11.328 4.927 1.00 97.50 184 LEU A N 1
ATOM 1494 C CA . LEU A 1 184 ? -9.402 -10.365 5.943 1.00 97.50 184 LEU A CA 1
ATOM 1495 C C . LEU A 1 184 ? -10.665 -10.863 6.651 1.00 97.50 184 LEU A C 1
ATOM 1497 O O . LEU A 1 184 ? -10.678 -10.997 7.874 1.00 97.50 184 LEU A O 1
ATOM 1501 N N . GLY A 1 185 ? -11.700 -11.235 5.895 1.00 96.31 185 GLY A N 1
ATOM 1502 C CA . GLY A 1 185 ? -12.961 -11.732 6.440 1.00 96.31 185 GLY A CA 1
ATOM 1503 C C . GLY A 1 185 ? -12.777 -12.952 7.346 1.00 96.31 185 GLY A C 1
ATOM 1504 O O . GLY A 1 185 ? -13.366 -13.018 8.427 1.00 96.31 185 GLY A O 1
ATOM 1505 N N . ARG A 1 186 ? -11.921 -13.905 6.957 1.00 95.56 186 ARG A N 1
ATOM 1506 C CA . ARG A 1 186 ? -11.622 -15.110 7.746 1.00 95.56 186 ARG A CA 1
ATOM 1507 C C . ARG A 1 186 ? -10.851 -14.801 9.031 1.00 95.56 186 ARG A C 1
ATOM 1509 O O . ARG A 1 186 ? -11.199 -15.338 10.086 1.00 95.56 186 ARG A O 1
ATOM 1516 N N . VAL A 1 187 ? -9.809 -13.970 8.960 1.00 95.75 187 VAL A N 1
ATOM 1517 C CA . VAL A 1 187 ? -8.934 -13.661 10.106 1.00 95.75 187 VAL A CA 1
ATOM 1518 C C . VAL A 1 187 ? -9.637 -12.744 11.106 1.00 95.75 187 VAL A C 1
ATOM 1520 O O . VAL A 1 187 ? -9.631 -13.025 12.307 1.00 95.75 187 VAL A O 1
ATOM 1523 N N . CYS A 1 188 ? -10.290 -11.687 10.622 1.00 94.31 188 CYS A N 1
ATOM 1524 C CA . CYS A 1 188 ? -10.923 -10.671 11.456 1.00 94.31 188 CYS A CA 1
ATOM 1525 C C . CYS A 1 188 ? -12.181 -11.198 12.159 1.00 94.31 188 CYS A C 1
ATOM 1527 O O . CYS A 1 188 ? -12.345 -10.964 13.359 1.00 94.31 188 CYS A O 1
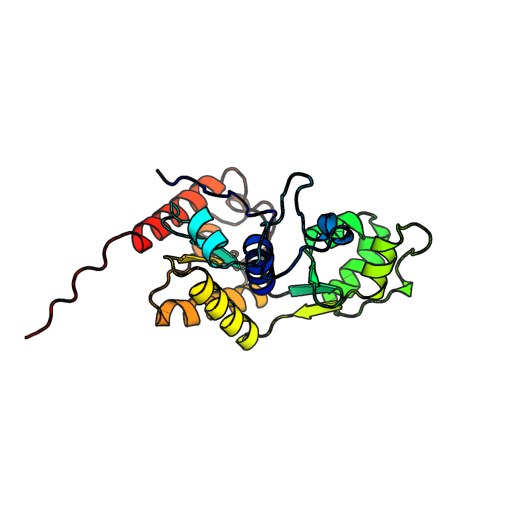ATOM 1529 N N . ARG A 1 189 ? -13.014 -12.008 11.482 1.00 90.50 189 ARG A N 1
ATOM 1530 C CA . ARG A 1 189 ? -14.238 -12.588 12.072 1.00 90.50 189 ARG A CA 1
ATOM 1531 C C . ARG A 1 189 ? -13.954 -13.396 13.337 1.00 90.50 189 ARG A C 1
ATOM 1533 O O . ARG A 1 189 ? -14.667 -13.253 14.323 1.00 90.50 189 ARG A O 1
ATOM 1540 N N . ARG A 1 190 ? -12.882 -14.198 13.348 1.00 84.12 190 ARG A N 1
ATOM 1541 C CA . ARG A 1 190 ? -12.486 -15.012 14.518 1.00 84.12 190 ARG A CA 1
ATOM 1542 C C . ARG A 1 190 ? -12.114 -14.178 15.746 1.00 84.12 190 ARG A C 1
ATOM 1544 O O . ARG A 1 190 ? -12.111 -14.706 16.851 1.00 84.12 190 ARG A O 1
ATOM 1551 N N . ARG A 1 191 ? -11.774 -12.903 15.553 1.00 83.88 191 ARG A N 1
ATOM 1552 C CA . ARG A 1 191 ? -11.346 -11.976 16.608 1.00 83.88 191 ARG A CA 1
ATOM 1553 C C . ARG A 1 191 ? -12.361 -10.858 16.863 1.00 83.88 191 ARG A C 1
ATOM 1555 O O . ARG A 1 191 ? -12.087 -9.964 17.654 1.00 83.88 191 ARG A O 1
ATOM 1562 N N . GLY A 1 192 ? -13.522 -10.905 16.205 1.00 86.75 192 GLY A N 1
ATOM 1563 C CA . GLY A 1 192 ? -14.536 -9.854 16.294 1.00 86.75 192 GLY A CA 1
ATOM 1564 C C . GLY A 1 192 ? -14.054 -8.499 15.768 1.00 86.75 192 GLY A C 1
ATOM 1565 O O . GLY A 1 192 ? -14.497 -7.474 16.272 1.00 86.75 192 GLY A O 1
ATOM 1566 N N . VAL A 1 193 ? -13.126 -8.499 14.807 1.00 92.25 193 VAL A N 1
ATOM 1567 C CA . VAL A 1 193 ? -12.665 -7.292 14.110 1.00 92.25 193 VAL A CA 1
ATOM 1568 C C . VAL A 1 193 ? -13.488 -7.091 12.847 1.00 92.25 193 VAL A C 1
ATOM 1570 O O . VAL A 1 193 ? -13.811 -8.054 12.148 1.00 92.25 193 VAL A O 1
ATOM 1573 N N . HIS A 1 194 ? -13.835 -5.838 12.567 1.00 93.81 194 HIS A N 1
ATOM 1574 C CA . HIS A 1 194 ? -14.661 -5.479 11.425 1.00 93.81 194 HIS A CA 1
ATOM 1575 C C . HIS A 1 194 ? -13.822 -5.323 10.153 1.00 93.81 194 HIS A C 1
ATOM 1577 O O . HIS A 1 194 ? -12.684 -4.850 10.189 1.00 93.81 194 HIS A O 1
ATOM 1583 N N . VAL A 1 195 ? -14.413 -5.725 9.029 1.00 96.50 195 VAL A N 1
ATOM 1584 C CA . VAL A 1 195 ? -13.860 -5.553 7.683 1.00 96.50 195 VAL A CA 1
ATOM 1585 C C . VAL A 1 195 ? -14.883 -4.780 6.863 1.00 96.50 195 VAL A C 1
ATOM 1587 O O . VAL A 1 195 ? -16.053 -5.163 6.828 1.00 96.50 195 VAL A O 1
ATOM 1590 N N . PHE A 1 196 ? -14.446 -3.700 6.228 1.00 97.50 196 PHE A N 1
ATOM 1591 C CA . PHE A 1 196 ? -15.211 -2.949 5.248 1.00 97.50 196 PHE A CA 1
ATOM 1592 C C . PHE A 1 196 ? -14.767 -3.359 3.838 1.00 97.50 196 PHE A C 1
ATOM 1594 O O . PHE A 1 196 ? -13.615 -3.170 3.438 1.00 97.50 196 PHE A O 1
ATOM 1601 N N . ASP A 1 197 ? -15.699 -3.961 3.109 1.00 97.56 197 ASP A N 1
ATOM 1602 C CA . ASP A 1 197 ? -15.569 -4.309 1.698 1.00 97.56 197 ASP A CA 1
ATOM 1603 C C . ASP A 1 197 ? -16.506 -3.395 0.888 1.00 97.56 197 ASP A C 1
ATOM 1605 O O . ASP A 1 197 ? -17.728 -3.543 0.991 1.00 97.56 197 ASP A O 1
ATOM 1609 N N . PRO A 1 198 ? -15.965 -2.445 0.104 1.00 97.62 198 PRO A N 1
ATOM 1610 C CA . PRO A 1 198 ? -16.764 -1.484 -0.651 1.00 97.62 198 PRO A CA 1
ATOM 1611 C C . PRO A 1 198 ? -17.370 -2.068 -1.939 1.00 97.62 198 PRO A C 1
ATOM 1613 O O . PRO A 1 198 ? -18.044 -1.346 -2.668 1.00 97.62 198 PRO A O 1
ATOM 1616 N N . THR A 1 199 ? -17.147 -3.352 -2.251 1.00 98.00 199 THR A N 1
ATOM 1617 C CA . THR A 1 199 ? -17.559 -3.965 -3.527 1.00 98.00 199 THR A CA 1
ATOM 1618 C C . THR A 1 199 ? -19.053 -3.812 -3.807 1.00 98.00 199 THR A C 1
ATOM 1620 O O . THR A 1 199 ? -19.427 -3.439 -4.917 1.00 98.00 199 THR A O 1
ATOM 1623 N N . SER A 1 200 ? -19.909 -4.068 -2.813 1.00 97.12 200 SER A N 1
ATOM 1624 C CA . SER A 1 200 ? -21.367 -3.950 -2.979 1.00 97.12 200 SER A CA 1
ATOM 1625 C C . SER A 1 200 ? -21.793 -2.517 -3.299 1.00 97.12 200 SER A C 1
ATOM 1627 O O . SER A 1 200 ? -22.497 -2.304 -4.278 1.00 97.12 200 SER A O 1
ATOM 1629 N N . GLU A 1 201 ? -21.270 -1.530 -2.568 1.00 98.00 201 GLU A N 1
ATOM 1630 C CA . GLU A 1 201 ? -21.567 -0.112 -2.803 1.00 98.00 201 GLU A CA 1
ATOM 1631 C C . GLU A 1 201 ? -21.179 0.330 -4.222 1.00 98.00 201 GLU A C 1
ATOM 1633 O O . GLU A 1 201 ? -21.930 1.050 -4.880 1.00 98.00 201 GLU A O 1
ATOM 1638 N N . VAL A 1 202 ? -20.021 -0.125 -4.717 1.00 98.00 202 VAL A N 1
ATOM 1639 C CA . VAL A 1 202 ? -19.552 0.173 -6.080 1.00 98.00 202 VAL A CA 1
ATOM 1640 C C . VAL A 1 202 ? -20.454 -0.464 -7.139 1.00 98.00 202 VAL A C 1
ATOM 1642 O O . VAL A 1 202 ? -20.808 0.190 -8.122 1.00 98.00 202 VAL A O 1
ATOM 1645 N N . LEU A 1 203 ? -20.829 -1.733 -6.962 1.00 97.75 203 LEU A N 1
ATOM 1646 C CA . LEU A 1 203 ? -21.662 -2.454 -7.925 1.00 97.75 203 LEU A CA 1
ATOM 1647 C C . LEU A 1 203 ? -23.102 -1.926 -7.958 1.00 97.75 203 LEU A C 1
ATOM 1649 O O . LEU A 1 203 ? -23.658 -1.788 -9.049 1.00 97.75 203 LEU A O 1
ATOM 1653 N N . ASP A 1 204 ? -23.668 -1.589 -6.799 1.00 97.75 204 ASP A N 1
ATOM 1654 C CA . ASP A 1 204 ? -25.034 -1.074 -6.665 1.00 97.75 204 ASP A CA 1
ATOM 1655 C C . ASP A 1 204 ? -25.182 0.319 -7.295 1.00 97.75 204 ASP A C 1
ATOM 1657 O O . ASP A 1 204 ? -26.186 0.604 -7.949 1.00 97.75 204 ASP A O 1
ATOM 1661 N N . ALA A 1 205 ? -24.168 1.180 -7.155 1.00 97.38 205 ALA A N 1
ATOM 1662 C CA . ALA A 1 205 ? -24.138 2.486 -7.816 1.00 97.38 205 ALA A CA 1
ATOM 1663 C C . ALA A 1 205 ? -23.857 2.392 -9.327 1.00 97.38 205 ALA A C 1
ATOM 1665 O O . ALA A 1 205 ? -24.278 3.257 -10.098 1.00 97.38 205 ALA A O 1
ATOM 1666 N N . GLY A 1 206 ? -23.153 1.339 -9.751 1.00 97.62 206 GLY A N 1
ATOM 1667 C CA . GLY A 1 206 ? -22.673 1.147 -11.114 1.00 97.62 206 GLY A CA 1
ATOM 1668 C C . GLY A 1 206 ? -21.314 1.809 -11.364 1.00 97.62 206 GLY A C 1
ATOM 1669 O O . GLY A 1 206 ? -21.035 2.917 -10.905 1.00 97.62 206 GLY A O 1
ATOM 1670 N N . LEU A 1 207 ? -20.464 1.135 -12.148 1.00 97.44 207 LEU A N 1
ATOM 1671 C CA . LEU A 1 207 ? -19.064 1.532 -12.365 1.00 97.44 207 LEU A CA 1
ATOM 1672 C C . LEU A 1 207 ? -18.921 2.949 -12.942 1.00 97.44 207 LEU A C 1
ATOM 1674 O O . LEU A 1 207 ? -18.110 3.730 -12.452 1.00 97.44 207 LEU A O 1
ATOM 1678 N N . ASP A 1 208 ? -19.761 3.318 -13.914 1.00 97.06 208 ASP A N 1
ATOM 1679 C CA . ASP A 1 208 ? -19.731 4.647 -14.541 1.00 97.06 208 ASP A CA 1
ATOM 1680 C C . ASP A 1 208 ? -20.052 5.783 -13.566 1.00 97.06 208 ASP A C 1
ATOM 1682 O O . ASP A 1 208 ? -19.689 6.932 -13.813 1.00 97.06 208 ASP A O 1
ATOM 1686 N N . VAL A 1 209 ? -20.738 5.495 -12.463 1.00 97.31 209 VAL A N 1
ATOM 1687 C CA . VAL A 1 209 ? -21.035 6.472 -11.409 1.00 97.31 209 VAL A CA 1
ATOM 1688 C C . VAL A 1 209 ? -19.956 6.431 -10.329 1.00 97.31 209 VAL A C 1
ATOM 1690 O O . VAL A 1 209 ? -19.558 7.477 -9.817 1.00 97.31 209 VAL A O 1
ATOM 1693 N N . ALA A 1 210 ? -19.474 5.233 -9.999 1.00 97.50 210 ALA A N 1
ATOM 1694 C CA . ALA A 1 210 ? -18.648 4.994 -8.828 1.00 97.50 210 ALA A CA 1
ATOM 1695 C C . ALA A 1 210 ? -17.152 5.264 -9.038 1.00 97.50 210 ALA A C 1
ATOM 1697 O O . ALA A 1 210 ? -16.504 5.790 -8.132 1.00 97.50 210 ALA A O 1
ATOM 1698 N N . ILE A 1 211 ? -16.586 4.904 -10.197 1.00 97.75 211 ILE A N 1
ATOM 1699 C CA . ILE A 1 211 ? -15.128 4.809 -10.373 1.00 97.75 211 ILE A CA 1
ATOM 1700 C C . ILE A 1 211 ? -14.598 5.643 -11.543 1.00 97.75 211 ILE A C 1
ATOM 1702 O O . ILE A 1 211 ? -15.254 5.817 -12.569 1.00 97.75 211 ILE A O 1
ATOM 1706 N N . THR A 1 212 ? -13.393 6.184 -11.376 1.00 97.06 212 THR A N 1
ATOM 1707 C CA . THR A 1 212 ? -12.626 6.842 -12.446 1.00 97.06 212 THR A CA 1
ATOM 1708 C C . THR A 1 212 ? -11.852 5.799 -13.249 1.00 97.06 212 THR A C 1
ATOM 1710 O O . THR A 1 212 ? -11.819 5.835 -14.477 1.00 97.06 212 THR A O 1
ATOM 1713 N N . ASP A 1 213 ? -11.266 4.839 -12.541 1.00 96.00 213 ASP A N 1
ATOM 1714 C CA . ASP A 1 213 ? -10.578 3.672 -13.074 1.00 96.00 213 ASP A CA 1
ATOM 1715 C C . ASP A 1 213 ? -10.654 2.530 -12.044 1.00 96.00 213 ASP A C 1
ATOM 1717 O O . ASP A 1 213 ? -11.277 2.667 -10.992 1.00 96.00 213 ASP A O 1
ATOM 1721 N N . LEU A 1 214 ? -10.025 1.385 -12.321 1.00 94.12 214 LEU A N 1
ATOM 1722 C CA . LEU A 1 214 ? -10.075 0.240 -11.407 1.00 94.12 214 LEU A CA 1
ATOM 1723 C C . LEU A 1 214 ? -9.405 0.478 -10.046 1.00 94.12 214 LEU A C 1
ATOM 1725 O O . LEU A 1 214 ? -9.516 -0.410 -9.208 1.00 94.12 214 LEU A O 1
ATOM 1729 N N . GLY A 1 215 ? -8.699 1.585 -9.819 1.00 91.81 215 GLY A N 1
ATOM 1730 C CA . GLY A 1 215 ? -8.024 1.931 -8.565 1.00 91.81 215 GLY A CA 1
ATOM 1731 C C . GLY A 1 215 ? -8.619 3.130 -7.819 1.00 91.81 215 GLY A C 1
ATOM 1732 O O . GLY A 1 215 ? -8.266 3.348 -6.664 1.00 91.81 215 GLY A O 1
ATOM 1733 N N . HIS A 1 216 ? -9.504 3.912 -8.445 1.00 95.06 216 HIS A N 1
ATOM 1734 C CA . HIS A 1 216 ? -9.937 5.198 -7.894 1.00 95.06 216 HIS A CA 1
ATOM 1735 C C . HIS A 1 216 ? -11.445 5.413 -8.012 1.00 95.06 216 HIS A C 1
ATOM 1737 O O . HIS A 1 216 ? -12.039 5.231 -9.078 1.00 95.06 216 HIS A O 1
ATOM 1743 N N . TYR A 1 217 ? -12.057 5.892 -6.929 1.00 97.69 217 TYR A N 1
ATOM 1744 C CA . TYR A 1 217 ? -13.431 6.388 -6.949 1.00 97.69 217 TYR A CA 1
ATOM 1745 C C . TYR A 1 217 ? -13.538 7.699 -7.739 1.00 97.69 217 TYR A C 1
ATOM 1747 O O . TYR A 1 217 ? -12.554 8.411 -7.956 1.00 97.69 217 TYR A O 1
ATOM 1755 N N . LYS A 1 218 ? -14.749 8.040 -8.181 1.00 98.19 218 LYS A N 1
ATOM 1756 C CA . LYS A 1 218 ? -15.048 9.409 -8.612 1.00 98.19 218 LYS A CA 1
ATOM 1757 C C . LYS A 1 218 ? -15.193 10.308 -7.382 1.00 98.19 218 LYS A C 1
ATOM 1759 O O . LYS A 1 218 ? -15.826 9.877 -6.417 1.00 98.19 218 LYS A O 1
ATOM 1764 N N . PRO A 1 219 ? -14.766 11.584 -7.439 1.00 98.00 219 PRO A N 1
ATOM 1765 C CA . PRO A 1 219 ? -14.963 12.527 -6.334 1.00 98.00 219 PRO A CA 1
ATOM 1766 C C . PRO A 1 219 ? -16.428 12.666 -5.893 1.00 98.00 219 PRO A C 1
ATOM 1768 O O . PRO A 1 219 ? -16.718 12.859 -4.719 1.00 98.00 219 PRO A O 1
ATOM 1771 N N . SER A 1 220 ? -17.379 12.522 -6.823 1.00 97.69 220 SER A N 1
ATOM 1772 C CA . SER A 1 220 ? -18.816 12.541 -6.520 1.00 97.69 220 SER A CA 1
ATOM 1773 C C . SER A 1 220 ? -19.308 11.318 -5.740 1.00 97.69 220 SER A C 1
ATOM 1775 O O . SER A 1 220 ? -20.389 11.369 -5.162 1.00 97.69 220 SER A O 1
ATOM 1777 N N . PHE A 1 221 ? -18.553 10.218 -5.749 1.00 98.12 221 PHE A N 1
ATOM 1778 C CA . PHE A 1 221 ? -18.904 8.961 -5.093 1.00 98.12 221 PHE A CA 1
ATOM 1779 C C . PHE A 1 221 ? -18.185 8.763 -3.750 1.00 98.12 221 PHE A C 1
ATOM 1781 O O . PHE A 1 221 ? -18.692 8.057 -2.881 1.00 98.12 221 PHE A O 1
ATOM 1788 N N . GLU A 1 222 ? -17.050 9.433 -3.527 1.00 97.06 222 GLU A N 1
ATOM 1789 C CA . GLU A 1 222 ? -16.311 9.392 -2.256 1.00 97.06 222 GLU A CA 1
ATOM 1790 C C . GLU A 1 222 ? -17.177 9.663 -1.007 1.00 97.06 222 GLU A C 1
ATOM 1792 O O . GLU A 1 222 ? -17.018 8.923 -0.032 1.00 97.06 222 GLU A O 1
ATOM 1797 N N . PRO A 1 223 ? -18.136 10.622 -0.999 1.00 96.94 223 PRO A N 1
ATOM 1798 C CA . PRO A 1 223 ? -18.997 10.843 0.166 1.00 96.94 223 PRO A CA 1
ATOM 1799 C C . PRO A 1 223 ? -19.814 9.609 0.562 1.00 96.94 223 PRO A C 1
ATOM 1801 O O . PRO A 1 223 ? -19.957 9.325 1.749 1.00 96.94 223 PRO A O 1
ATOM 1804 N N . ARG A 1 224 ? -20.288 8.825 -0.417 1.00 96.81 224 ARG A N 1
ATOM 1805 C CA . ARG A 1 224 ? -21.040 7.586 -0.165 1.00 96.81 224 ARG A CA 1
ATOM 1806 C C . ARG A 1 224 ? -20.170 6.547 0.540 1.00 96.81 224 ARG A C 1
ATOM 1808 O O . ARG A 1 224 ? -20.600 5.939 1.517 1.00 96.81 224 ARG A O 1
ATOM 1815 N N . ILE A 1 225 ? -18.935 6.367 0.073 1.00 97.19 225 ILE A N 1
ATOM 1816 C CA . ILE A 1 225 ? -17.974 5.454 0.704 1.00 97.19 225 ILE A CA 1
ATOM 1817 C C . ILE A 1 225 ? -17.612 5.930 2.115 1.00 97.19 225 ILE A C 1
ATOM 1819 O O . ILE A 1 225 ? -17.539 5.114 3.037 1.00 97.19 225 ILE A O 1
ATOM 1823 N N . ALA A 1 226 ? -17.439 7.241 2.308 1.00 95.25 226 ALA A N 1
ATOM 1824 C CA . ALA A 1 226 ? -17.161 7.825 3.616 1.00 95.25 226 ALA A CA 1
ATOM 1825 C C . ALA A 1 226 ? -18.297 7.569 4.622 1.00 95.25 226 ALA A C 1
ATOM 1827 O O . ALA A 1 226 ? -18.018 7.167 5.752 1.00 95.25 226 ALA A O 1
ATOM 1828 N N . GLU A 1 227 ? -19.561 7.719 4.213 1.00 95.62 227 GLU A N 1
ATOM 1829 C CA . GLU A 1 227 ? -20.730 7.407 5.049 1.00 95.62 227 GLU A CA 1
ATOM 1830 C C . GLU A 1 227 ? -20.763 5.928 5.466 1.00 95.62 227 GLU A C 1
ATOM 1832 O O . GLU A 1 227 ? -20.933 5.614 6.648 1.00 95.62 227 GLU A O 1
ATOM 1837 N N . CYS A 1 228 ? -20.554 5.001 4.525 1.00 95.88 228 CYS A N 1
ATOM 1838 C CA . CYS A 1 228 ? -20.532 3.567 4.831 1.00 95.88 228 CYS A CA 1
ATOM 1839 C C . CYS A 1 228 ? -19.368 3.198 5.768 1.00 95.88 228 CYS A C 1
ATOM 1841 O O . CYS A 1 228 ? -19.526 2.388 6.689 1.00 95.88 228 CYS A O 1
ATOM 1843 N N . MET A 1 229 ? -18.205 3.827 5.584 1.00 94.94 229 MET A N 1
ATOM 1844 C CA . MET A 1 229 ? -17.054 3.641 6.464 1.00 94.94 229 MET A CA 1
ATOM 1845 C C . MET A 1 229 ? -17.304 4.214 7.867 1.00 94.94 229 MET A C 1
ATOM 1847 O O . MET A 1 229 ? -16.970 3.553 8.853 1.00 94.94 229 MET A O 1
ATOM 1851 N N . GLU A 1 230 ? -17.944 5.382 7.989 1.00 94.19 230 GLU A N 1
ATOM 1852 C CA . GLU A 1 230 ? -18.338 5.953 9.285 1.00 94.19 230 GLU A CA 1
ATOM 1853 C C . GLU A 1 230 ? -19.289 5.015 10.042 1.00 94.19 230 GLU A C 1
ATOM 1855 O O . GLU A 1 230 ? -19.085 4.764 11.230 1.00 94.19 230 GLU A O 1
ATOM 1860 N N . GLN A 1 231 ? -20.269 4.413 9.364 1.00 93.06 231 GLN A N 1
ATOM 1861 C CA . GLN A 1 231 ? -21.156 3.417 9.979 1.00 93.06 231 GLN A CA 1
ATOM 1862 C C . GLN A 1 231 ? -20.390 2.178 10.472 1.00 93.06 231 GLN A C 1
ATOM 1864 O O . GLN A 1 231 ? -20.717 1.616 11.521 1.00 93.06 231 GLN A O 1
ATOM 1869 N N . CYS A 1 232 ? -19.366 1.736 9.735 1.00 93.12 232 CYS A N 1
ATOM 1870 C CA . CYS A 1 232 ? -18.505 0.630 10.157 1.00 93.12 232 CYS A CA 1
ATOM 1871 C C . CYS A 1 232 ? -17.695 0.996 11.412 1.00 93.12 232 CYS A C 1
ATOM 1873 O O . CYS A 1 232 ? -17.660 0.226 12.373 1.00 93.12 232 CYS A O 1
ATOM 1875 N N . ILE A 1 233 ? -17.119 2.201 11.438 1.00 94.31 233 ILE A N 1
ATOM 1876 C CA . ILE A 1 233 ? -16.397 2.750 12.593 1.00 94.31 233 ILE A CA 1
ATOM 1877 C C . ILE A 1 233 ? -17.308 2.832 13.822 1.00 94.31 233 ILE A C 1
ATOM 1879 O O . ILE A 1 233 ? -16.925 2.385 14.902 1.00 94.31 233 ILE A O 1
ATOM 1883 N N . GLN A 1 234 ? -18.528 3.347 13.668 1.00 92.56 234 GLN A N 1
ATOM 1884 C CA . GLN A 1 234 ? -19.481 3.455 14.772 1.00 92.56 234 GLN A CA 1
ATOM 1885 C C . GLN A 1 234 ? -19.776 2.086 15.394 1.00 92.56 234 GLN A C 1
ATOM 1887 O O . GLN A 1 234 ? -19.719 1.958 16.612 1.00 92.56 234 GLN A O 1
ATOM 1892 N N . LYS A 1 235 ? -19.989 1.040 14.583 1.00 89.88 235 LYS A N 1
ATOM 1893 C CA . LYS A 1 235 ? -20.210 -0.333 15.082 1.00 89.88 235 LYS A CA 1
ATOM 1894 C C . LYS A 1 235 ? -19.040 -0.866 15.910 1.00 89.88 235 LYS A C 1
ATOM 1896 O O . LYS A 1 235 ? -19.270 -1.589 16.873 1.00 89.88 235 LYS A O 1
ATOM 1901 N N . VAL A 1 236 ? -17.807 -0.509 15.549 1.00 90.56 236 VAL A N 1
ATOM 1902 C CA . VAL A 1 236 ? -16.597 -0.897 16.294 1.00 90.56 236 VAL A CA 1
ATOM 1903 C C . VAL A 1 236 ? -16.498 -0.179 17.639 1.00 90.56 236 VAL A C 1
ATOM 1905 O O . VAL A 1 236 ? -16.028 -0.768 18.611 1.00 90.56 236 VAL A O 1
ATOM 1908 N N . LEU A 1 237 ? -16.929 1.082 17.694 1.00 90.12 237 LEU A N 1
ATOM 1909 C CA . LEU A 1 237 ? -16.857 1.917 18.895 1.00 90.12 237 LEU A CA 1
ATOM 1910 C C . LEU A 1 237 ? -18.045 1.723 19.848 1.00 90.12 237 LEU A C 1
ATOM 1912 O O . LEU A 1 237 ? -17.969 2.133 21.007 1.00 90.12 237 LEU A O 1
ATOM 1916 N N . MET A 1 2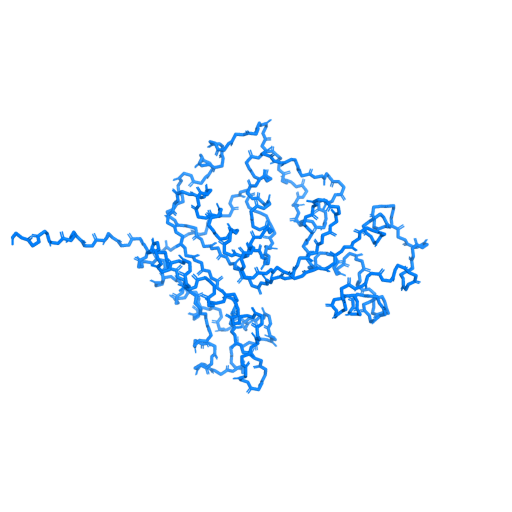38 ? -19.141 1.109 19.393 1.00 83.94 238 MET A N 1
ATOM 1917 C CA . MET A 1 238 ? -20.274 0.802 20.263 1.00 83.94 238 MET A CA 1
ATOM 1918 C C . MET A 1 238 ? -19.870 -0.222 21.339 1.00 83.94 238 MET A C 1
ATOM 1920 O O . MET A 1 238 ? -19.205 -1.215 21.028 1.00 83.94 238 MET A O 1
ATOM 1924 N N . PRO A 1 239 ? -20.290 -0.033 22.605 1.00 68.44 239 PRO A N 1
ATOM 1925 C CA . PRO A 1 239 ? -20.075 -1.029 23.644 1.00 68.44 239 PRO A CA 1
ATOM 1926 C C . PRO A 1 239 ? -20.690 -2.359 23.209 1.00 68.44 239 PRO A C 1
ATOM 1928 O O . PRO A 1 239 ? -21.848 -2.398 22.790 1.00 68.44 239 PRO A O 1
ATOM 1931 N N . LYS A 1 240 ? -19.942 -3.461 23.325 1.00 66.75 240 LYS A N 1
ATOM 1932 C CA . LYS A 1 240 ? -20.540 -4.792 23.177 1.00 66.75 240 LYS A CA 1
ATOM 1933 C C . LYS A 1 240 ? -21.589 -4.939 24.277 1.00 66.75 240 LYS A C 1
ATOM 1935 O O . LYS A 1 240 ? -21.252 -4.750 25.447 1.00 66.75 240 LYS A O 1
ATOM 1940 N N . GLU A 1 241 ? -22.835 -5.244 23.913 1.00 57.31 241 GLU A N 1
ATOM 1941 C CA . GLU A 1 241 ? -23.865 -5.548 24.908 1.00 57.31 241 GLU A CA 1
ATOM 1942 C C . GLU A 1 241 ? -23.324 -6.617 25.868 1.00 57.31 241 GLU A C 1
ATOM 1944 O O . GLU A 1 241 ? -22.688 -7.579 25.413 1.00 57.31 241 GLU A O 1
ATOM 1949 N N . PRO A 1 242 ? -23.512 -6.454 27.190 1.00 50.69 242 PRO A N 1
ATOM 1950 C CA . PRO A 1 242 ? -23.087 -7.467 28.133 1.00 50.69 242 PRO A CA 1
ATOM 1951 C C . PRO A 1 242 ? -23.768 -8.775 27.747 1.00 50.69 242 PRO A C 1
ATOM 1953 O O . PRO A 1 242 ? -24.994 -8.853 27.673 1.00 50.69 242 PRO A O 1
ATOM 1956 N N . VAL A 1 243 ? -22.958 -9.801 27.477 1.00 55.41 243 VAL A N 1
ATOM 1957 C CA . VAL A 1 243 ? -23.459 -11.158 27.274 1.00 55.41 243 VAL A CA 1
ATOM 1958 C C . VAL A 1 243 ? -24.226 -11.504 28.539 1.00 55.41 243 VAL A C 1
ATOM 1960 O O . VAL A 1 243 ? -23.620 -11.673 29.598 1.00 55.41 243 VAL A O 1
ATOM 1963 N N . ALA A 1 244 ? -25.555 -11.546 28.447 1.00 49.16 244 ALA A N 1
ATOM 1964 C CA . ALA A 1 244 ? -26.386 -12.013 29.537 1.00 49.16 244 ALA A CA 1
ATOM 1965 C C . ALA A 1 244 ? -25.884 -13.414 29.892 1.00 49.16 244 ALA A C 1
ATOM 1967 O O . ALA A 1 244 ? -26.022 -14.347 29.095 1.00 49.16 244 ALA A O 1
ATOM 1968 N N . MET A 1 245 ? -25.234 -13.541 31.053 1.00 45.19 245 MET A N 1
ATOM 1969 C CA . MET A 1 245 ? -24.910 -14.840 31.618 1.00 45.19 245 MET A CA 1
ATOM 1970 C C . MET A 1 245 ? -26.241 -15.567 31.764 1.00 45.19 245 MET A C 1
ATOM 1972 O O . MET A 1 245 ? -27.061 -15.211 32.609 1.00 45.19 245 MET A O 1
ATOM 1976 N N . ARG A 1 246 ? -26.489 -16.533 30.874 1.00 45.66 246 ARG A N 1
ATOM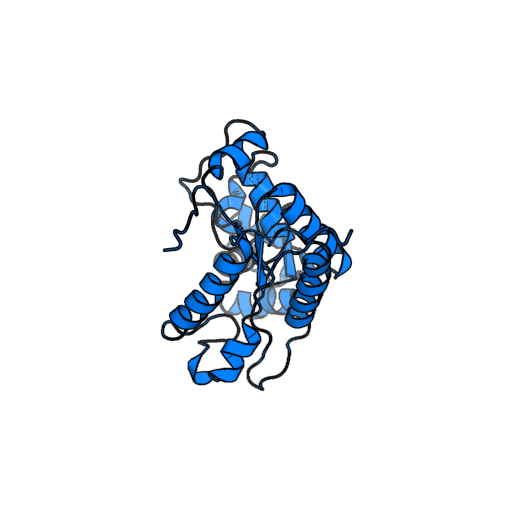 1977 C CA . ARG A 1 246 ? -27.558 -17.504 31.069 1.00 45.66 246 ARG A CA 1
ATOM 1978 C C . ARG A 1 246 ? -27.192 -18.261 32.344 1.00 45.66 246 ARG A C 1
ATOM 1980 O O . ARG A 1 246 ? -26.196 -18.983 32.344 1.00 45.66 246 ARG A O 1
ATOM 1987 N N . ALA A 1 247 ? -27.927 -17.959 33.411 1.00 51.75 247 ALA A N 1
ATOM 1988 C CA . ALA A 1 247 ? -27.921 -18.699 34.666 1.00 51.75 247 ALA A CA 1
ATOM 1989 C C . ALA A 1 247 ? -28.436 -20.127 34.452 1.00 51.75 247 ALA A C 1
ATOM 1991 O O . ALA A 1 247 ? -29.268 -20.316 33.530 1.00 51.75 247 ALA A O 1
#

Radius of gyration: 19.76 Å; chains: 1; bounding box: 52×36×58 Å

Foldseek 3Di:
DDDDDCQLPFDDDAALVLVVVSLQQQLVVDPDDPLCCLQNRHDPPRDTDPDNHLVSVCVSCVVPQEAEAEHEFQKFKDFPPDTGDLVSLCVQFPPDPQCCVQAVVVCQVPQDLPLVSGPLVPDDPSNNSSSVRITIDGHDLVRRLVSVVVVCVSNVHAYEYEYAAAQALVRDGDVRSVSNQVSCCVNQVVVVHHYDHCNVVCVVCDVVQFAPHSGGGDPNNVVVVVVVVVVRVVVSNDDDDPPPPPD

pLDDT: mean 92.85, std 8.66, range [45.19, 98.25]

Sequence (247 aa):
MVKLNQKNIFGYTHYAKEIYQQFLFVSGARPVPERLRPFLNVPSNWVAPPEAELSHFHALFSDTDVFVVEVSSIREVVFKSILLQINRVQELLASDPAVLANWWKPMLRTGVNDVSAYPLDKVTPVDAEVVNSLVIREQTTDQLESDIRRIMTFLDKPIVFVSHFDTDYDRTSIPQRRMIIDTLGRVCRRRGVHVFDPTSEVLDAGLDVAITDLGHYKPSFEPRIAECMEQCIQKVLMPKEPVAMRA

Secondary structure (DSSP, 8-state):
------TT--S---SHHHHHHHHHHHTSSSPPPGGGHHHHT--TT----SS--HHHHHHHTTT-S-EEEEE---EEEEETTEEPPHHHHHHHHS-SHHHIIIIIHHHHHH----GGGS-GGGS-HHHHHHHHHEEEEE--HHHHHHHHHHHHHHH-S-EEEEE-----TTS---HHHHHHHHHHHHHHHTTT-EEE-THHHHHHH-HHHHEEETTEE-TTTHHHHHHHHHHHHHHHHSPPPP-----